Protein AF-A0AAE3QB32-F1 (afdb_monomer_lite)

Radius of gyration: 28.4 Å; chains: 1; bounding box: 78×37×65 Å

Structure (mmCIF, N/CA/C/O backbone):
data_AF-A0AAE3QB32-F1
#
_entry.id   AF-A0AAE3QB32-F1
#
loop_
_atom_site.group_PDB
_atom_site.id
_atom_site.type_symbol
_atom_site.label_atom_id
_atom_site.label_alt_id
_atom_site.label_comp_id
_atom_site.label_asym_id
_atom_site.label_entity_id
_atom_site.label_seq_id
_atom_site.pdbx_PDB_ins_code
_atom_site.Cartn_x
_atom_site.Cartn_y
_atom_site.Cartn_z
_atom_site.occupancy
_atom_site.B_iso_or_equiv
_atom_site.auth_seq_id
_atom_site.auth_comp_id
_atom_site.auth_asym_id
_atom_site.auth_atom_id
_atom_site.pdbx_PDB_model_num
ATOM 1 N N . MET A 1 1 ? -27.094 -6.695 -12.789 1.00 55.06 1 MET A N 1
ATOM 2 C CA . MET A 1 1 ? -26.856 -7.364 -11.492 1.00 55.06 1 MET A CA 1
ATOM 3 C C . MET A 1 1 ? -27.950 -6.930 -10.537 1.00 55.06 1 MET A C 1
ATOM 5 O O . MET A 1 1 ? -28.039 -5.745 -10.232 1.00 55.06 1 MET A O 1
ATOM 9 N N . THR A 1 2 ? -28.833 -7.848 -10.158 1.00 62.25 2 THR A N 1
ATOM 10 C CA . THR A 1 2 ? -29.880 -7.610 -9.157 1.00 62.25 2 THR A CA 1
ATOM 11 C C . THR A 1 2 ? -29.215 -7.320 -7.812 1.00 62.25 2 THR A C 1
ATOM 13 O O . THR A 1 2 ? -28.343 -8.067 -7.370 1.00 62.25 2 THR A O 1
ATOM 16 N N . MET A 1 3 ? -29.549 -6.189 -7.185 1.00 76.88 3 MET A N 1
ATOM 17 C CA . MET A 1 3 ? -29.020 -5.886 -5.854 1.00 76.88 3 MET A CA 1
ATOM 18 C C . MET A 1 3 ? -29.689 -6.800 -4.833 1.00 76.88 3 MET A C 1
ATOM 20 O O . MET A 1 3 ? -30.912 -6.853 -4.766 1.00 76.88 3 MET A O 1
ATOM 24 N N . ILE A 1 4 ? -28.876 -7.501 -4.047 1.00 88.94 4 ILE A N 1
ATOM 25 C CA . ILE A 1 4 ? -29.346 -8.396 -2.988 1.00 88.94 4 ILE A CA 1
ATOM 26 C C . ILE A 1 4 ? -30.065 -7.594 -1.911 1.00 88.94 4 ILE A C 1
ATOM 28 O O . ILE A 1 4 ? -29.613 -6.515 -1.503 1.00 88.94 4 ILE A O 1
ATOM 32 N N . GLU A 1 5 ? -31.187 -8.135 -1.452 1.00 90.31 5 GLU A N 1
ATOM 33 C CA . GLU A 1 5 ? -31.932 -7.546 -0.355 1.00 90.31 5 GLU A CA 1
ATOM 34 C C . GLU A 1 5 ? -31.208 -7.772 0.977 1.00 90.31 5 GLU A C 1
ATOM 36 O O . GLU A 1 5 ? -30.692 -8.860 1.235 1.00 90.31 5 GLU A O 1
ATOM 41 N N . PRO A 1 6 ? -31.133 -6.745 1.839 1.00 90.56 6 PRO A N 1
ATOM 42 C CA . PRO A 1 6 ? -30.527 -6.902 3.148 1.00 90.56 6 PRO A CA 1
ATOM 43 C C . PRO A 1 6 ? -31.387 -7.822 4.033 1.00 90.56 6 PRO A C 1
ATOM 45 O O . PRO A 1 6 ? -32.617 -7.729 3.972 1.00 90.56 6 PRO A O 1
ATOM 48 N N . PRO A 1 7 ? -30.775 -8.618 4.928 1.00 91.94 7 PRO A N 1
ATOM 49 C CA . PRO A 1 7 ? -31.505 -9.434 5.892 1.00 91.94 7 PRO A CA 1
ATOM 50 C C . PRO A 1 7 ? -32.546 -8.634 6.689 1.00 91.94 7 PRO A C 1
ATOM 52 O O . PRO A 1 7 ? -32.325 -7.478 7.077 1.00 91.94 7 PRO A O 1
ATOM 55 N N . SER A 1 8 ? -33.698 -9.256 6.954 1.00 90.12 8 SER A N 1
ATOM 56 C CA . SER A 1 8 ? -34.839 -8.610 7.618 1.00 90.12 8 SER A CA 1
ATOM 57 C C . SER A 1 8 ? -34.507 -8.127 9.032 1.00 90.12 8 SER A C 1
ATOM 59 O O . SER A 1 8 ? -35.001 -7.071 9.434 1.00 90.12 8 SER A O 1
ATOM 61 N N . ASN A 1 9 ? -33.615 -8.840 9.725 1.00 92.06 9 ASN A N 1
ATOM 62 C CA . ASN A 1 9 ? -33.177 -8.581 11.097 1.00 92.06 9 ASN A CA 1
ATOM 63 C C . ASN A 1 9 ? -32.165 -7.431 11.257 1.00 92.06 9 ASN A C 1
ATOM 65 O O . ASN A 1 9 ? -31.765 -7.141 12.380 1.00 92.06 9 ASN A O 1
ATOM 69 N N . LEU A 1 10 ? -31.750 -6.770 10.173 1.00 91.31 10 LEU A N 1
ATOM 70 C CA . LEU A 1 10 ? -30.943 -5.553 10.257 1.00 91.31 10 LEU A CA 1
ATOM 71 C C . LEU A 1 10 ? -31.820 -4.329 10.564 1.00 91.31 10 LEU A C 1
ATOM 73 O O . LEU A 1 10 ? -32.918 -4.162 10.017 1.00 91.31 10 LEU A O 1
ATOM 77 N N . SER A 1 11 ? -31.305 -3.419 11.386 1.00 94.00 11 SER A N 1
ATOM 78 C CA . SER A 1 11 ? -31.908 -2.105 11.621 1.00 94.00 11 SER A CA 1
ATOM 79 C C . SER A 1 11 ? -31.911 -1.246 10.347 1.00 94.00 11 SER A C 1
ATOM 81 O O . SER A 1 11 ? -31.245 -1.535 9.351 1.00 94.00 11 SER A O 1
ATOM 83 N N . ARG A 1 12 ? -32.668 -0.142 10.342 1.00 93.81 12 ARG A N 1
ATOM 84 C CA . ARG A 1 12 ? -32.773 0.743 9.165 1.00 93.81 12 ARG A CA 1
ATOM 85 C C . ARG A 1 12 ? -31.418 1.331 8.741 1.00 93.81 12 ARG A C 1
ATOM 87 O O . ARG A 1 12 ? -31.152 1.441 7.542 1.00 93.81 12 ARG A O 1
ATOM 94 N N . SER A 1 13 ? -30.573 1.707 9.703 1.00 92.62 13 SER A N 1
ATOM 95 C CA . SER A 1 13 ? -29.218 2.220 9.459 1.00 92.62 13 SER A CA 1
ATOM 96 C C . SER A 1 13 ? -28.302 1.127 8.905 1.00 92.62 13 SER A C 1
ATOM 98 O O . SER A 1 13 ? -27.620 1.355 7.903 1.00 92.62 13 SER A O 1
ATOM 100 N N . GLU A 1 14 ? -28.359 -0.078 9.469 1.00 92.81 14 GLU A N 1
ATOM 101 C CA . GLU A 1 14 ? -27.593 -1.235 9.000 1.00 92.81 14 GLU A CA 1
ATOM 102 C C . GLU A 1 14 ? -28.014 -1.666 7.591 1.00 92.81 14 GLU A C 1
ATOM 104 O O . GLU A 1 14 ? -27.162 -1.879 6.736 1.00 92.81 14 GLU A O 1
ATOM 109 N N . LYS A 1 15 ? -29.316 -1.685 7.276 1.00 95.25 15 LYS A N 1
ATOM 110 C CA . LYS A 1 15 ? -29.817 -1.957 5.914 1.00 95.25 15 LYS A CA 1
ATOM 111 C C . LYS A 1 15 ? -29.262 -0.962 4.891 1.00 95.25 15 LYS A C 1
ATOM 113 O O . LYS A 1 15 ? -28.924 -1.342 3.768 1.00 95.25 15 LYS A O 1
ATOM 118 N N . LYS A 1 16 ? -29.134 0.317 5.264 1.00 94.38 16 LYS A N 1
ATOM 119 C CA . LYS A 1 16 ? -28.518 1.345 4.409 1.00 94.38 16 LYS A CA 1
ATOM 120 C C . LYS A 1 16 ? -27.018 1.088 4.219 1.00 94.38 16 LYS A C 1
ATOM 122 O O . LYS A 1 16 ? -26.531 1.187 3.091 1.00 94.38 16 LYS A O 1
ATOM 127 N N . ALA A 1 17 ? -26.301 0.741 5.288 1.00 93.50 17 ALA A N 1
ATOM 128 C CA . ALA A 1 17 ? -24.881 0.398 5.230 1.00 93.50 17 ALA A CA 1
ATOM 129 C C . ALA A 1 17 ? -24.633 -0.864 4.386 1.00 93.50 17 ALA A C 1
ATOM 131 O O . ALA A 1 17 ? -23.779 -0.845 3.500 1.00 93.50 17 ALA A O 1
ATOM 132 N N . PHE A 1 18 ? -25.449 -1.903 4.567 1.00 96.12 18 PHE A N 1
ATOM 133 C CA . PHE A 1 18 ? -25.423 -3.140 3.790 1.00 96.12 18 PHE A CA 1
ATOM 134 C C . PHE A 1 18 ? -25.499 -2.851 2.292 1.00 96.12 18 PHE A C 1
ATOM 136 O O . PHE A 1 18 ? -24.602 -3.224 1.539 1.00 96.12 18 PHE A O 1
ATOM 143 N N . ARG A 1 19 ? -26.515 -2.092 1.854 1.00 95.38 19 ARG A N 1
ATOM 144 C CA . ARG A 1 19 ? -26.686 -1.721 0.438 1.00 95.38 19 ARG A CA 1
ATOM 145 C C . ARG A 1 19 ? -25.485 -0.942 -0.106 1.00 95.38 19 ARG A C 1
ATOM 147 O O . ARG A 1 19 ? -25.077 -1.153 -1.247 1.00 95.38 19 ARG A O 1
ATOM 154 N N . LYS A 1 20 ? -24.892 -0.054 0.701 1.00 94.25 20 LYS A N 1
ATOM 155 C CA . LYS A 1 20 ? -23.686 0.701 0.320 1.00 94.25 20 LYS A CA 1
ATOM 156 C C . LYS A 1 20 ? -22.483 -0.227 0.112 1.00 94.25 20 LYS A C 1
ATOM 158 O O . LYS A 1 20 ? -21.770 -0.077 -0.884 1.00 94.25 20 LYS A O 1
ATOM 163 N N . HIS A 1 21 ? -22.263 -1.178 1.017 1.00 92.81 21 HIS A N 1
ATOM 164 C CA . HIS A 1 21 ? -21.168 -2.144 0.910 1.00 92.81 21 HIS A CA 1
ATOM 165 C C . HIS A 1 21 ? -21.375 -3.116 -0.251 1.00 92.81 21 HIS A C 1
ATOM 167 O O . HIS A 1 21 ? -20.462 -3.281 -1.055 1.00 92.81 21 HIS A O 1
ATOM 173 N N . ALA A 1 22 ? -22.588 -3.642 -0.416 1.00 93.50 22 ALA A N 1
ATOM 174 C CA . ALA A 1 22 ? -22.983 -4.459 -1.559 1.00 93.50 22 ALA A CA 1
ATOM 175 C C . ALA A 1 22 ? -22.679 -3.761 -2.895 1.00 93.50 22 ALA A C 1
ATOM 177 O O . ALA A 1 22 ? -21.981 -4.314 -3.741 1.00 93.50 22 ALA A O 1
ATOM 178 N N . LYS A 1 23 ? -23.097 -2.497 -3.056 1.00 91.69 23 LYS A N 1
ATOM 179 C CA . LYS A 1 23 ? -22.790 -1.701 -4.257 1.00 91.69 23 LYS A CA 1
ATOM 180 C C . LYS A 1 23 ? -21.283 -1.516 -4.466 1.00 91.69 23 LYS A C 1
ATOM 182 O O . LYS A 1 23 ? -20.797 -1.597 -5.589 1.00 91.69 23 LYS A O 1
ATOM 187 N N . THR A 1 24 ? -20.538 -1.266 -3.391 1.00 89.50 24 THR A N 1
ATOM 188 C CA . THR A 1 24 ? -19.078 -1.075 -3.457 1.00 89.50 24 THR A CA 1
ATOM 189 C C . THR A 1 24 ? -18.357 -2.353 -3.891 1.00 89.50 24 THR A C 1
ATOM 191 O O . THR A 1 24 ? -17.414 -2.281 -4.676 1.00 89.50 24 THR A O 1
ATOM 194 N N . LEU A 1 25 ? -18.811 -3.513 -3.413 1.00 89.62 25 LEU A N 1
ATOM 195 C CA . LEU A 1 25 ? -18.262 -4.821 -3.766 1.00 89.62 25 LEU A CA 1
ATOM 196 C C . LEU A 1 25 ? -18.603 -5.215 -5.204 1.00 89.62 25 LEU A C 1
ATOM 198 O O . LEU A 1 25 ? -17.700 -5.602 -5.943 1.00 89.62 25 LEU A O 1
ATOM 202 N N . ALA A 1 26 ? -19.849 -4.997 -5.635 1.00 88.88 26 ALA A N 1
ATOM 203 C CA . ALA A 1 26 ? -20.251 -5.190 -7.028 1.00 88.88 26 ALA A CA 1
ATOM 204 C C . ALA A 1 26 ? -19.378 -4.356 -7.982 1.00 88.88 26 ALA A C 1
ATOM 206 O O . ALA A 1 26 ? -18.842 -4.874 -8.958 1.00 88.88 26 ALA A O 1
ATOM 207 N N . ASN A 1 27 ? -19.146 -3.081 -7.649 1.00 85.94 27 ASN A N 1
ATOM 208 C CA . ASN A 1 27 ? -18.262 -2.203 -8.421 1.00 85.94 27 ASN A CA 1
ATOM 209 C C . ASN A 1 27 ? -16.798 -2.672 -8.438 1.00 85.94 27 ASN A C 1
ATOM 211 O O . ASN A 1 27 ? -16.047 -2.299 -9.335 1.00 85.94 27 ASN A O 1
ATOM 215 N N . ALA A 1 28 ? -16.373 -3.452 -7.443 1.00 82.81 28 ALA A N 1
ATOM 216 C CA . ALA A 1 28 ? -15.035 -4.031 -7.377 1.00 82.81 28 ALA A CA 1
ATOM 217 C C . ALA A 1 28 ? -14.924 -5.380 -8.121 1.00 82.81 28 ALA A C 1
ATOM 219 O O . ALA A 1 28 ? -13.857 -5.999 -8.105 1.00 82.81 28 ALA A O 1
ATOM 220 N N . GLY A 1 29 ? -16.002 -5.833 -8.771 1.00 85.06 29 GLY A N 1
ATOM 221 C CA . GLY A 1 29 ? -16.063 -7.122 -9.461 1.00 85.06 29 GLY A CA 1
ATOM 222 C C . GLY A 1 29 ? -16.199 -8.314 -8.515 1.00 85.06 29 GLY A C 1
ATOM 223 O O . GLY A 1 29 ? -15.870 -9.432 -8.892 1.00 85.06 29 GLY A O 1
ATOM 224 N N . VAL A 1 30 ? -16.639 -8.083 -7.277 1.00 87.81 30 VAL A N 1
ATOM 225 C CA . VAL A 1 30 ? -16.886 -9.144 -6.299 1.00 87.81 30 VAL A CA 1
ATOM 226 C C . VAL A 1 30 ? -18.335 -9.602 -6.409 1.00 87.81 30 VAL A C 1
ATOM 228 O O . VAL A 1 30 ? -19.244 -8.770 -6.406 1.00 87.81 30 VAL A O 1
ATOM 231 N N . ASP A 1 31 ? -18.554 -10.917 -6.449 1.00 88.81 31 ASP A N 1
ATOM 232 C CA . ASP A 1 31 ? -19.899 -11.477 -6.342 1.00 88.81 31 ASP A CA 1
ATOM 233 C C . ASP A 1 31 ? -20.454 -11.220 -4.937 1.00 88.81 31 ASP A C 1
ATOM 235 O O . ASP A 1 31 ? -19.973 -11.745 -3.929 1.00 88.81 31 ASP A O 1
ATOM 239 N N . VAL A 1 32 ? -21.459 -10.352 -4.883 1.00 91.00 32 VAL A N 1
ATOM 240 C CA . VAL A 1 32 ? -22.095 -9.913 -3.644 1.00 91.00 32 VAL A CA 1
ATOM 241 C C . VAL A 1 32 ? -22.970 -11.023 -3.062 1.00 91.00 32 VAL A C 1
ATOM 243 O O . VAL A 1 32 ? -23.141 -11.072 -1.847 1.00 91.00 32 VAL A O 1
ATOM 246 N N . SER A 1 33 ? -23.498 -11.924 -3.898 1.00 90.25 33 SER A N 1
ATOM 247 C CA . SER A 1 33 ? -24.429 -12.981 -3.480 1.00 90.25 33 SER A CA 1
ATOM 248 C C . SER A 1 33 ? -23.738 -13.982 -2.564 1.00 90.25 33 SER A C 1
ATOM 250 O O . SER A 1 33 ? -24.206 -14.238 -1.458 1.00 90.25 33 SER A O 1
ATOM 252 N N . LEU A 1 34 ? -22.529 -14.392 -2.946 1.00 89.25 34 LEU A N 1
ATOM 253 C CA . LEU A 1 34 ? -21.634 -15.244 -2.164 1.00 89.25 34 LEU A CA 1
ATOM 254 C C . LEU A 1 34 ? -21.108 -14.581 -0.879 1.00 89.25 34 LEU A C 1
ATOM 256 O O . LEU A 1 34 ? -20.447 -15.234 -0.076 1.00 89.25 34 LEU A O 1
ATOM 260 N N . ARG A 1 35 ? -21.344 -13.275 -0.688 1.00 90.75 35 ARG A N 1
ATOM 261 C CA . ARG A 1 35 ? -20.848 -12.497 0.461 1.00 90.75 35 ARG A CA 1
ATOM 262 C C . ARG A 1 35 ? -21.951 -11.836 1.273 1.00 90.75 35 ARG A C 1
ATOM 264 O O . ARG A 1 35 ? -21.627 -11.044 2.154 1.00 90.75 35 ARG A O 1
ATOM 271 N N . ALA A 1 36 ? -23.220 -12.137 1.009 1.00 92.50 36 ALA A N 1
ATOM 272 C CA . ALA A 1 36 ? -24.342 -11.483 1.676 1.00 92.50 36 ALA A CA 1
ATOM 273 C C . ALA A 1 36 ? -24.238 -11.582 3.210 1.00 92.50 36 ALA A C 1
ATOM 275 O O . ALA A 1 36 ? -24.309 -10.557 3.891 1.00 92.50 36 ALA A O 1
ATOM 276 N N . ASP A 1 37 ? -23.949 -12.772 3.739 1.00 93.25 37 ASP A N 1
ATOM 277 C CA . ASP A 1 37 ? -23.803 -12.994 5.184 1.00 93.25 37 ASP A CA 1
ATOM 278 C C . ASP A 1 37 ? -22.603 -12.235 5.765 1.00 93.25 37 ASP A C 1
ATOM 280 O O . ASP A 1 37 ? -22.732 -11.521 6.758 1.00 93.25 37 ASP A O 1
ATOM 284 N N . LEU A 1 38 ? -21.458 -12.266 5.075 1.00 94.00 38 LEU A N 1
ATOM 285 C CA . LEU A 1 38 ? -20.263 -11.519 5.483 1.00 94.00 38 LEU A CA 1
ATOM 286 C C . LEU A 1 38 ? -20.502 -10.004 5.515 1.00 94.00 38 LEU A C 1
ATOM 288 O O . LEU A 1 38 ? -19.945 -9.306 6.363 1.00 94.00 38 LEU A O 1
ATOM 292 N N . ILE A 1 39 ? -21.313 -9.470 4.594 1.00 94.62 39 ILE A N 1
ATOM 293 C CA . ILE A 1 39 ? -21.666 -8.045 4.582 1.00 94.62 39 ILE A CA 1
ATOM 294 C C . ILE A 1 39 ? -22.545 -7.726 5.794 1.00 94.62 39 ILE A C 1
ATOM 296 O O . ILE A 1 39 ? -22.339 -6.693 6.432 1.00 94.62 39 ILE A O 1
ATOM 300 N N . ALA A 1 40 ? -23.503 -8.595 6.127 1.00 95.19 40 ALA A N 1
ATOM 301 C CA . ALA A 1 40 ? -24.359 -8.417 7.295 1.00 95.19 40 ALA A CA 1
ATOM 302 C C . ALA A 1 40 ? -23.546 -8.439 8.600 1.00 95.19 40 ALA A C 1
ATOM 304 O O . ALA A 1 40 ? -23.700 -7.537 9.427 1.00 95.19 40 ALA A O 1
ATOM 305 N N . ASP A 1 41 ? -22.633 -9.399 8.751 1.00 95.12 41 ASP A N 1
ATOM 306 C CA . ASP A 1 41 ? -21.767 -9.510 9.928 1.00 95.12 41 ASP A CA 1
ATOM 307 C C . ASP A 1 41 ? -20.813 -8.322 10.056 1.00 95.12 41 ASP A C 1
ATOM 309 O O . ASP A 1 41 ? -20.648 -7.763 11.142 1.00 95.12 41 ASP A O 1
ATOM 313 N N . PHE A 1 42 ? -20.241 -7.864 8.941 1.00 96.06 42 PHE A N 1
ATOM 314 C CA . PHE A 1 42 ? -19.403 -6.668 8.925 1.00 96.06 42 PHE A CA 1
ATOM 315 C C . PHE A 1 42 ? -20.168 -5.421 9.376 1.00 96.06 42 PHE A C 1
ATOM 317 O O . PHE A 1 42 ? -19.653 -4.635 10.172 1.00 96.06 42 PHE A O 1
ATOM 324 N N . VAL A 1 43 ? -21.400 -5.242 8.896 1.00 96.00 43 VAL A N 1
ATOM 325 C CA . VAL A 1 43 ? -22.243 -4.099 9.266 1.00 96.00 43 VAL A CA 1
ATOM 326 C C . VAL A 1 43 ? -22.593 -4.131 10.757 1.00 96.00 43 VAL A C 1
ATOM 328 O O . VAL A 1 43 ? -22.436 -3.112 11.428 1.00 96.00 43 VAL A O 1
ATOM 331 N N . ARG A 1 44 ? -22.975 -5.296 11.299 1.00 94.62 44 ARG A N 1
ATOM 332 C CA . ARG A 1 44 ? -23.233 -5.457 12.742 1.00 94.62 44 ARG A CA 1
ATOM 333 C C . ARG A 1 44 ? -21.986 -5.187 13.578 1.00 94.62 44 ARG A C 1
ATOM 335 O O . ARG A 1 44 ? -22.062 -4.513 14.604 1.00 94.62 44 ARG A O 1
ATOM 342 N N . SER A 1 45 ? -20.836 -5.697 13.138 1.00 94.62 45 SER A N 1
ATOM 343 C CA . SER A 1 45 ? -19.550 -5.482 13.806 1.00 94.62 45 SER A CA 1
ATOM 344 C C . SER A 1 45 ? -19.179 -3.995 13.840 1.00 94.62 45 SER A C 1
ATOM 346 O O . SER A 1 45 ? -18.762 -3.491 14.884 1.00 94.62 45 SER A O 1
ATOM 348 N N . ASP A 1 46 ? -19.403 -3.253 12.748 1.00 94.25 46 ASP A N 1
ATOM 349 C CA . ASP A 1 46 ? -19.133 -1.810 12.703 1.00 94.25 46 ASP A CA 1
ATOM 350 C C . ASP A 1 46 ? -20.085 -1.015 13.615 1.00 94.25 46 ASP A C 1
ATOM 352 O O . ASP A 1 46 ? -19.625 -0.158 14.372 1.00 94.25 46 ASP A O 1
ATOM 356 N N . SER A 1 47 ? -21.382 -1.345 13.635 1.00 93.75 47 SER A N 1
ATOM 357 C CA . SER A 1 47 ? -22.346 -0.742 14.569 1.00 93.75 47 SER A CA 1
ATOM 358 C C . SER A 1 47 ? -22.006 -1.043 16.033 1.00 93.75 47 SER A C 1
ATOM 360 O O . SER A 1 47 ? -22.008 -0.136 16.867 1.00 93.75 47 SER A O 1
ATOM 362 N N . ARG A 1 48 ? -21.620 -2.284 16.353 1.00 92.88 48 ARG A N 1
ATOM 363 C CA . ARG A 1 48 ? -21.158 -2.667 17.695 1.00 92.88 48 ARG A CA 1
ATOM 364 C C . ARG A 1 48 ? -19.894 -1.910 18.098 1.00 92.88 48 ARG A C 1
ATOM 366 O O . ARG A 1 48 ? -19.790 -1.469 19.239 1.00 92.88 48 ARG A O 1
ATOM 373 N N . LEU A 1 49 ? -18.939 -1.741 17.184 1.00 93.88 49 LEU A N 1
ATOM 374 C CA . LEU A 1 49 ? -17.707 -1.001 17.454 1.00 93.88 49 LEU A CA 1
ATOM 375 C C . LEU A 1 49 ? -17.985 0.479 17.752 1.00 93.88 49 LEU A C 1
ATOM 377 O O . LEU A 1 49 ? -17.319 1.057 18.608 1.00 93.88 49 LEU A O 1
ATOM 381 N N . GLN A 1 50 ? -18.958 1.092 17.072 1.00 92.50 50 GLN A N 1
ATOM 382 C CA . GLN A 1 50 ? -19.385 2.462 17.369 1.00 92.50 50 GLN A CA 1
ATOM 383 C C . GLN A 1 50 ? -19.980 2.564 18.778 1.00 92.50 50 GLN A C 1
ATOM 385 O O . GLN A 1 50 ? -19.506 3.383 19.564 1.00 92.50 50 GLN A O 1
ATOM 390 N N . ALA A 1 51 ? -20.900 1.665 19.140 1.00 91.88 51 ALA A N 1
ATOM 391 C CA . ALA A 1 51 ? -21.476 1.619 20.485 1.00 91.88 51 ALA A CA 1
ATOM 392 C C . ALA A 1 51 ? -20.413 1.378 21.577 1.00 91.88 51 ALA A C 1
ATOM 394 O O . ALA A 1 51 ? -20.428 2.033 22.616 1.00 91.88 51 ALA A O 1
ATOM 395 N N . LEU A 1 52 ? -19.439 0.489 21.335 1.00 92.00 52 LEU A N 1
ATOM 396 C CA . LEU A 1 52 ? -18.331 0.243 22.267 1.00 92.00 52 LEU A CA 1
ATOM 397 C C . LEU A 1 52 ? -17.435 1.473 22.447 1.00 92.00 52 LEU A C 1
ATOM 399 O O . LEU A 1 52 ? -17.012 1.754 23.563 1.00 92.00 52 LEU A O 1
ATOM 403 N N . ARG A 1 53 ? -17.174 2.233 21.378 1.00 92.31 53 ARG A N 1
ATOM 404 C CA . ARG A 1 53 ? -16.406 3.487 21.457 1.00 92.31 53 ARG A CA 1
ATOM 405 C C . ARG A 1 53 ? -17.146 4.577 22.220 1.00 92.31 53 ARG A C 1
ATOM 407 O O . ARG A 1 53 ? -16.505 5.388 22.879 1.00 92.31 53 ARG A O 1
ATOM 414 N N . GLU A 1 54 ? -18.467 4.636 22.101 1.00 92.38 54 GLU A N 1
ATOM 415 C CA . GLU A 1 54 ? -19.295 5.559 22.881 1.00 92.38 54 GLU A CA 1
ATOM 416 C C . GLU A 1 54 ? -19.311 5.159 24.358 1.00 92.38 54 GLU A C 1
ATOM 418 O O . GLU A 1 54 ? -19.063 6.003 25.217 1.00 92.38 54 GLU A O 1
ATOM 423 N N . ALA A 1 55 ? -19.471 3.866 24.651 1.00 88.31 55 ALA A N 1
ATOM 424 C CA . ALA A 1 55 ? -19.371 3.340 26.008 1.00 88.31 55 ALA A CA 1
ATOM 425 C C . ALA A 1 55 ? -17.982 3.594 26.621 1.00 88.31 55 ALA A C 1
ATOM 427 O O . ALA A 1 55 ? -17.888 4.075 27.742 1.00 88.31 55 ALA A O 1
ATOM 428 N N . GLU A 1 56 ? -16.893 3.365 25.882 1.00 89.12 56 GLU A N 1
ATOM 429 C CA . GLU A 1 56 ? -15.522 3.629 26.348 1.00 89.12 56 GLU A CA 1
ATOM 430 C C . GLU A 1 56 ? -15.281 5.109 26.691 1.00 89.12 56 GLU A C 1
ATOM 432 O O . GLU A 1 56 ? -14.470 5.410 27.568 1.00 89.12 56 GLU A O 1
ATOM 437 N N . LYS A 1 57 ? -15.985 6.037 26.029 1.00 89.69 57 LYS A N 1
ATOM 438 C CA . LYS A 1 57 ? -15.938 7.472 26.354 1.00 89.69 57 LYS A CA 1
ATOM 439 C C . LYS A 1 57 ? -16.751 7.829 27.598 1.00 89.69 57 LYS A C 1
ATOM 441 O O . LYS A 1 57 ? -16.390 8.784 28.273 1.00 89.69 57 LYS A O 1
ATOM 446 N N . ALA A 1 58 ? -17.836 7.105 27.863 1.00 86.94 58 ALA A N 1
ATOM 447 C CA . ALA A 1 58 ? -18.744 7.359 28.982 1.00 86.94 58 ALA A CA 1
ATOM 448 C C . ALA A 1 58 ? -18.299 6.698 30.301 1.00 86.94 58 ALA A C 1
ATOM 450 O O . ALA A 1 58 ? -18.860 6.989 31.352 1.00 86.94 58 ALA A O 1
ATOM 451 N N . VAL A 1 59 ? -17.326 5.785 30.248 1.00 87.06 59 VAL A N 1
ATOM 452 C CA . VAL A 1 59 ? -16.852 5.012 31.401 1.00 87.06 59 VAL A CA 1
ATOM 453 C C . VAL A 1 59 ? -15.722 5.744 32.135 1.00 87.06 59 VAL A C 1
ATOM 455 O O . VAL A 1 59 ? -14.768 6.223 31.519 1.00 87.06 59 VAL A O 1
ATOM 458 N N . GLU A 1 60 ? -15.813 5.772 33.466 1.00 81.12 60 GLU A N 1
ATOM 459 C CA . GLU A 1 60 ? -14.796 6.336 34.358 1.00 81.12 60 GLU A CA 1
ATOM 460 C C . GLU A 1 60 ? -13.413 5.666 34.184 1.00 81.12 60 GLU A C 1
ATOM 462 O O . GLU A 1 60 ? -13.324 4.478 33.849 1.00 81.12 60 GLU A O 1
ATOM 467 N N . PRO A 1 61 ? -12.297 6.374 34.454 1.00 76.19 61 PRO A N 1
ATOM 468 C CA . PRO A 1 61 ? -10.942 5.876 34.200 1.00 76.19 61 PRO A CA 1
ATOM 469 C C . PRO A 1 61 ? -10.638 4.500 34.815 1.00 76.19 61 PRO A C 1
ATOM 471 O O . PRO A 1 61 ? -9.916 3.707 34.210 1.00 76.19 61 PRO A O 1
ATOM 474 N N . ALA A 1 62 ? -11.221 4.192 35.978 1.00 73.62 62 ALA A N 1
ATOM 475 C CA . ALA A 1 62 ? -10.994 2.944 36.707 1.00 73.62 62 ALA A CA 1
ATOM 476 C C . ALA A 1 62 ? -11.571 1.692 36.009 1.00 73.62 62 ALA A C 1
ATOM 478 O O . ALA A 1 62 ? -11.022 0.602 36.156 1.00 73.62 62 ALA A O 1
ATOM 479 N N . SER A 1 63 ? -12.636 1.824 35.212 1.00 77.19 63 SER A N 1
ATOM 480 C CA . SER A 1 63 ? -13.297 0.717 34.492 1.00 77.19 63 SER A CA 1
ATOM 481 C C . SER A 1 63 ? -13.019 0.720 32.980 1.00 77.19 63 SER A C 1
ATOM 483 O O . SER A 1 63 ? -13.460 -0.170 32.245 1.00 77.19 63 SER A O 1
ATOM 485 N N . LYS A 1 64 ? -12.198 1.665 32.509 1.00 85.06 64 LYS A N 1
ATOM 486 C CA . LYS A 1 64 ? -11.857 1.869 31.094 1.00 85.06 64 LYS A CA 1
ATOM 487 C C . LYS A 1 64 ? -11.100 0.700 30.454 1.00 85.06 64 LYS A C 1
ATOM 489 O O . LYS A 1 64 ? -11.211 0.472 29.251 1.00 85.06 64 LYS A O 1
ATOM 494 N N . LEU A 1 65 ? -10.364 -0.084 31.245 1.00 86.50 65 LEU A N 1
ATOM 495 C CA . LEU A 1 65 ? -9.538 -1.188 30.743 1.00 86.50 65 LEU A CA 1
ATOM 496 C C . LEU A 1 65 ? -10.372 -2.289 30.060 1.00 86.50 65 LEU A C 1
ATOM 498 O O . LEU A 1 65 ? -9.983 -2.804 29.011 1.00 86.50 65 LEU A O 1
ATOM 502 N N . ALA A 1 66 ? -11.529 -2.640 30.630 1.00 86.25 66 ALA A N 1
ATOM 503 C CA . ALA A 1 66 ? -12.414 -3.660 30.069 1.00 86.25 66 ALA A CA 1
ATOM 504 C C . ALA A 1 66 ? -13.062 -3.184 28.758 1.00 86.25 66 ALA A C 1
ATOM 506 O O . ALA A 1 66 ? -13.062 -3.918 27.767 1.00 86.25 66 ALA A O 1
ATOM 507 N N . ALA A 1 67 ? -13.531 -1.931 28.730 1.00 85.81 67 ALA A N 1
ATOM 508 C CA . ALA A 1 67 ? -14.082 -1.307 27.529 1.00 85.81 67 ALA A CA 1
ATOM 509 C C . ALA A 1 67 ? -13.038 -1.244 26.402 1.00 85.81 67 ALA A C 1
ATOM 511 O O . ALA A 1 67 ? -13.314 -1.661 25.280 1.00 85.81 67 ALA A O 1
ATOM 512 N N . SER A 1 68 ? -11.802 -0.846 26.716 1.00 88.38 68 SER A N 1
ATOM 513 C CA . SER A 1 68 ? -10.726 -0.741 25.726 1.00 88.38 68 SER A CA 1
ATOM 514 C C . SER A 1 68 ? -10.322 -2.094 25.123 1.00 88.38 68 SER A C 1
ATOM 516 O O . SER A 1 68 ? -10.103 -2.216 23.911 1.00 88.38 68 SER A O 1
ATOM 518 N N . ARG A 1 69 ? -10.300 -3.163 25.934 1.00 91.62 69 ARG A N 1
ATOM 519 C CA . ARG A 1 69 ? -10.084 -4.540 25.446 1.00 91.62 69 ARG A CA 1
ATOM 520 C C . ARG A 1 69 ? -11.203 -4.992 24.506 1.00 91.62 69 ARG A C 1
ATOM 522 O O . ARG A 1 69 ? -10.920 -5.576 23.455 1.00 91.62 69 ARG A O 1
ATOM 529 N N . ALA A 1 70 ? -12.456 -4.689 24.845 1.00 89.88 70 ALA A N 1
ATOM 530 C CA . ALA A 1 70 ? -13.603 -4.988 23.992 1.00 89.88 70 ALA A CA 1
ATOM 531 C C . ALA A 1 70 ? -13.530 -4.223 22.657 1.00 89.88 70 ALA A C 1
ATOM 533 O O . ALA A 1 70 ? -13.674 -4.836 21.598 1.00 89.88 70 ALA A O 1
ATOM 534 N N . THR A 1 71 ? -13.212 -2.922 22.683 1.00 92.06 71 THR A N 1
ATOM 535 C CA . THR A 1 71 ? -13.010 -2.096 21.478 1.00 92.06 71 THR A CA 1
ATOM 536 C C . THR A 1 71 ? -11.882 -2.643 20.601 1.00 92.06 71 THR A C 1
ATOM 538 O O . THR A 1 71 ? -12.026 -2.732 19.379 1.00 92.06 71 THR A O 1
ATOM 541 N N . THR A 1 72 ? -10.762 -3.048 21.205 1.00 93.38 72 THR A N 1
ATOM 542 C CA . THR A 1 72 ? -9.609 -3.607 20.481 1.00 93.38 72 THR A CA 1
ATOM 543 C C . THR A 1 72 ? -9.972 -4.914 19.778 1.00 93.38 72 THR A C 1
ATOM 545 O O . THR A 1 72 ? -9.665 -5.085 18.597 1.00 93.38 72 THR A O 1
ATOM 548 N N . THR A 1 73 ? -10.690 -5.800 20.471 1.00 93.75 73 THR A N 1
ATOM 549 C CA . THR A 1 73 ? -11.140 -7.089 19.924 1.00 93.75 73 THR A CA 1
ATOM 550 C C . THR A 1 73 ? -12.120 -6.887 18.769 1.00 93.75 73 THR A C 1
ATOM 552 O O . THR A 1 73 ? -11.907 -7.419 17.680 1.00 93.75 73 THR A O 1
ATOM 555 N N . ALA A 1 74 ? -13.134 -6.036 18.956 1.00 91.25 74 ALA A N 1
ATOM 556 C CA . ALA A 1 74 ? -14.101 -5.708 17.909 1.00 91.25 74 ALA A CA 1
ATOM 557 C C . ALA A 1 74 ? -13.436 -5.031 16.692 1.00 91.25 74 ALA A C 1
ATOM 559 O O . ALA A 1 74 ? -13.795 -5.295 15.547 1.00 91.25 74 ALA A O 1
ATOM 560 N N . SER A 1 75 ? -12.416 -4.195 16.911 1.00 93.25 75 SER A N 1
ATOM 561 C CA . SER A 1 75 ? -11.630 -3.579 15.833 1.00 93.25 75 SER A CA 1
ATOM 562 C C . SER A 1 75 ? -10.844 -4.617 15.021 1.00 93.25 75 SER A C 1
ATOM 564 O O . SER A 1 75 ? -10.807 -4.538 13.789 1.00 93.25 75 SER A O 1
ATOM 566 N N . ALA A 1 76 ? -10.238 -5.605 15.687 1.00 92.69 76 ALA A N 1
ATOM 567 C CA . ALA A 1 76 ? -9.518 -6.693 15.028 1.00 92.69 76 ALA A CA 1
ATOM 568 C C . ALA A 1 76 ? -10.462 -7.579 14.200 1.00 92.69 76 ALA A C 1
ATOM 570 O O . ALA A 1 76 ? -10.179 -7.863 13.035 1.00 92.69 76 ALA A O 1
ATOM 571 N N . GLU A 1 77 ? -11.618 -7.939 14.759 1.00 93.19 77 GLU A N 1
ATOM 572 C CA . GLU A 1 77 ? -12.657 -8.692 14.054 1.00 93.19 77 GLU A CA 1
ATOM 573 C C . GLU A 1 77 ? -13.164 -7.934 12.820 1.00 93.19 77 GLU A C 1
ATOM 575 O O . GLU A 1 77 ? -13.215 -8.493 11.723 1.00 93.19 77 GLU A O 1
ATOM 580 N N . ARG A 1 78 ? -13.422 -6.626 12.953 1.00 93.38 78 ARG A N 1
ATOM 581 C CA . ARG A 1 78 ? -13.825 -5.777 11.827 1.00 93.38 78 ARG A CA 1
ATOM 582 C C . ARG A 1 78 ? -12.787 -5.775 10.702 1.00 93.38 78 ARG A C 1
ATOM 584 O O . ARG A 1 78 ? -13.156 -5.828 9.530 1.00 93.38 78 ARG A O 1
ATOM 591 N N . ARG A 1 79 ? -11.491 -5.694 11.032 1.00 91.69 79 ARG A N 1
ATOM 592 C CA . ARG A 1 79 ? -10.404 -5.753 10.033 1.00 91.69 79 ARG A CA 1
ATOM 593 C C . ARG A 1 79 ? -10.396 -7.095 9.306 1.00 91.69 79 ARG A C 1
ATOM 595 O O . ARG A 1 79 ? -10.366 -7.108 8.079 1.00 91.69 79 ARG A O 1
ATOM 602 N N . ARG A 1 80 ? -10.520 -8.201 10.044 1.00 93.19 80 ARG A N 1
ATOM 603 C CA . ARG A 1 80 ? -10.599 -9.550 9.468 1.00 93.19 80 ARG A CA 1
ATOM 604 C C . ARG A 1 80 ? -11.792 -9.696 8.518 1.00 93.19 80 ARG A C 1
ATOM 606 O O . ARG A 1 80 ? -11.627 -10.182 7.402 1.00 93.19 80 ARG A O 1
ATOM 613 N N . LEU A 1 81 ? -12.981 -9.249 8.930 1.00 92.75 81 LEU A N 1
ATOM 614 C CA . LEU A 1 81 ? -14.179 -9.274 8.082 1.00 92.75 81 LEU A CA 1
ATOM 615 C C . LEU A 1 81 ? -14.001 -8.406 6.832 1.00 92.75 81 LEU A C 1
ATOM 617 O O . LEU A 1 81 ? -14.371 -8.825 5.739 1.00 92.75 81 LEU A O 1
ATOM 621 N N . HIS A 1 82 ? -13.376 -7.234 6.963 1.00 92.38 82 HIS A N 1
ATOM 622 C CA . HIS A 1 82 ? -13.061 -6.375 5.824 1.00 92.38 82 HIS A CA 1
ATOM 623 C C . HIS A 1 82 ? -12.137 -7.073 4.814 1.00 92.38 82 HIS A C 1
ATOM 625 O O . HIS A 1 82 ? -12.400 -7.057 3.615 1.00 92.38 82 HIS A O 1
ATOM 631 N N . GLU A 1 83 ? -11.068 -7.720 5.272 1.00 90.62 83 GLU A N 1
ATOM 632 C CA . GLU A 1 83 ? -10.158 -8.460 4.391 1.00 90.62 83 GLU A CA 1
ATOM 633 C C . GLU A 1 83 ? -10.863 -9.610 3.663 1.00 90.62 83 GLU A C 1
ATOM 635 O O . GLU A 1 83 ? -10.701 -9.764 2.452 1.00 90.62 83 GLU A O 1
ATOM 640 N N . LEU A 1 84 ? -11.698 -10.381 4.369 1.00 90.38 84 LEU A N 1
ATOM 641 C CA . LEU A 1 84 ? -12.503 -11.448 3.765 1.00 90.38 84 LEU A CA 1
ATOM 642 C C . LEU A 1 84 ? -13.498 -10.895 2.736 1.00 90.38 84 LEU A C 1
ATOM 644 O O . LEU A 1 84 ? -13.626 -11.452 1.645 1.00 90.38 84 LEU A O 1
ATOM 648 N N . LEU A 1 85 ? -14.134 -9.760 3.037 1.00 90.25 85 LEU A N 1
ATOM 649 C CA . LEU A 1 85 ? -15.080 -9.091 2.146 1.00 90.25 85 LEU A CA 1
ATOM 650 C C . LEU A 1 85 ? -14.460 -8.572 0.856 1.00 90.25 85 LEU A C 1
ATOM 652 O O . LEU A 1 85 ? -15.175 -8.496 -0.138 1.00 90.25 85 LEU A O 1
ATOM 656 N N . TYR A 1 86 ? -13.172 -8.234 0.837 1.00 87.19 86 TYR A N 1
ATOM 657 C CA . TYR A 1 86 ? -12.490 -7.710 -0.354 1.00 87.19 86 TYR A CA 1
ATOM 658 C C . TYR A 1 86 ? -11.467 -8.677 -0.957 1.00 87.19 86 TYR A C 1
ATOM 660 O O . TYR A 1 86 ? -10.834 -8.354 -1.962 1.00 87.19 86 TYR A O 1
ATOM 668 N N . ARG A 1 87 ? -11.331 -9.892 -0.416 1.00 85.50 87 ARG A N 1
ATOM 669 C CA . ARG A 1 87 ? -10.476 -10.931 -1.000 1.00 85.50 87 ARG A CA 1
ATOM 670 C C . ARG A 1 87 ? -10.892 -11.196 -2.448 1.00 85.50 87 ARG A C 1
ATOM 672 O O . ARG A 1 87 ? -12.070 -11.414 -2.703 1.00 85.50 87 ARG A O 1
ATOM 679 N N . GLY A 1 88 ? -9.965 -11.161 -3.400 1.00 71.19 88 GLY A N 1
ATOM 680 C CA . GLY A 1 88 ? -10.282 -11.373 -4.820 1.00 71.19 88 GLY A CA 1
ATOM 681 C C . GLY A 1 88 ? -11.045 -10.227 -5.497 1.00 71.19 88 GLY A C 1
ATOM 682 O O . GLY A 1 88 ? -11.464 -10.381 -6.639 1.00 71.19 88 GLY A O 1
ATOM 683 N N . ALA A 1 89 ? -11.222 -9.078 -4.832 1.00 78.88 89 ALA A N 1
ATOM 684 C CA . ALA A 1 89 ? -11.682 -7.871 -5.506 1.00 78.88 89 ALA A CA 1
ATOM 685 C C . ALA A 1 89 ? -10.673 -7.481 -6.590 1.00 78.88 89 ALA A C 1
ATOM 687 O O . ALA A 1 89 ? -9.469 -7.421 -6.323 1.00 78.88 89 ALA A O 1
ATOM 688 N N . SER A 1 90 ? -11.151 -7.194 -7.803 1.00 66.38 90 SER A N 1
ATOM 689 C CA . SER A 1 90 ? -10.258 -6.705 -8.846 1.00 66.38 90 SER A CA 1
ATOM 690 C C . SER A 1 90 ? -9.674 -5.368 -8.383 1.00 66.38 90 SER A C 1
ATOM 692 O O . SER A 1 90 ? -10.400 -4.432 -8.033 1.00 66.38 90 SER A O 1
ATOM 694 N N . THR A 1 91 ? -8.347 -5.249 -8.374 1.00 62.44 91 THR A N 1
ATOM 695 C CA . THR A 1 91 ? -7.629 -3.972 -8.227 1.00 62.44 91 THR A CA 1
ATOM 696 C C . THR A 1 91 ? -7.749 -3.162 -9.521 1.00 62.44 91 THR A C 1
ATOM 698 O O . THR A 1 91 ? -6.772 -2.658 -10.086 1.00 62.44 91 THR A O 1
ATOM 701 N N . ALA A 1 92 ? -8.970 -3.079 -10.052 1.00 54.41 92 ALA A N 1
ATOM 702 C CA . ALA A 1 92 ? -9.288 -2.193 -11.143 1.00 54.41 92 ALA A CA 1
ATOM 703 C C . ALA A 1 92 ? -9.108 -0.756 -10.625 1.00 54.41 92 ALA A C 1
ATOM 705 O O . ALA A 1 92 ? -9.686 -0.401 -9.592 1.00 54.41 92 ALA A O 1
ATOM 706 N N . PRO A 1 93 ? -8.276 0.061 -11.291 1.00 54.78 93 PRO A N 1
ATOM 707 C CA . PRO A 1 93 ? -8.031 1.436 -10.881 1.00 54.78 93 PRO A CA 1
ATOM 708 C C . PRO A 1 93 ? -9.356 2.208 -10.822 1.00 54.78 93 PRO A C 1
ATOM 710 O O . PRO A 1 93 ? -10.066 2.340 -11.822 1.00 54.78 93 PRO A O 1
ATOM 713 N N . ARG A 1 94 ? -9.701 2.693 -9.628 1.00 56.53 94 ARG A N 1
ATOM 714 C CA . ARG A 1 94 ? -11.008 3.281 -9.300 1.00 56.53 94 ARG A CA 1
ATOM 715 C C . ARG A 1 94 ? -11.127 4.713 -9.801 1.00 56.53 94 ARG A C 1
ATOM 717 O O . ARG A 1 94 ? -12.228 5.195 -10.056 1.00 56.53 94 ARG A O 1
ATOM 724 N N . THR A 1 95 ? -10.000 5.396 -9.976 1.00 59.03 95 THR A N 1
ATOM 725 C CA . THR A 1 95 ? -9.960 6.791 -10.423 1.00 59.03 95 THR A CA 1
ATOM 726 C C . THR A 1 95 ? -9.350 6.923 -11.817 1.00 59.03 95 THR A C 1
ATOM 728 O O . THR A 1 95 ? -8.623 6.053 -12.297 1.00 59.03 95 THR A O 1
ATOM 731 N N . ARG A 1 96 ? -9.650 8.028 -12.514 1.00 55.53 96 ARG A N 1
ATOM 732 C CA . ARG A 1 96 ? -8.964 8.375 -13.773 1.00 55.53 96 ARG A CA 1
ATOM 733 C C . ARG A 1 96 ? -7.453 8.501 -13.548 1.00 55.53 96 ARG A C 1
ATOM 735 O O . ARG A 1 96 ? -6.691 8.023 -14.374 1.00 55.53 96 ARG A O 1
ATOM 742 N N . ALA A 1 97 ? -7.034 9.063 -12.413 1.00 55.91 97 ALA A N 1
ATOM 743 C CA . ALA A 1 97 ? -5.628 9.191 -12.039 1.00 55.91 97 ALA A CA 1
ATOM 744 C C . ALA A 1 97 ? -4.934 7.825 -11.886 1.00 55.91 97 ALA A C 1
ATOM 746 O O . ALA A 1 97 ? -3.846 7.626 -12.414 1.00 55.91 97 ALA A O 1
ATOM 747 N N . GLU A 1 98 ? -5.580 6.850 -11.242 1.00 59.03 98 GLU A N 1
ATOM 748 C CA . GLU A 1 98 ? -5.046 5.486 -11.136 1.00 59.03 98 GLU A CA 1
ATOM 749 C C . GLU A 1 98 ? -5.045 4.755 -12.482 1.00 59.03 98 GLU A C 1
ATOM 751 O O . GLU A 1 98 ? -4.114 4.005 -12.767 1.00 59.03 98 GLU A O 1
ATOM 756 N N . ARG A 1 99 ? -6.055 4.992 -13.333 1.00 58.53 99 ARG A N 1
ATOM 757 C CA . ARG A 1 99 ? -6.106 4.454 -14.703 1.00 58.53 99 ARG A CA 1
ATOM 758 C C . ARG A 1 99 ? -4.959 4.989 -15.544 1.00 58.53 99 ARG A C 1
ATOM 760 O O . ARG A 1 99 ? -4.287 4.204 -16.196 1.00 58.53 99 ARG A O 1
ATOM 767 N N . VAL A 1 100 ? -4.700 6.292 -15.465 1.00 58.97 100 VAL A N 1
ATOM 768 C CA . VAL A 1 100 ? -3.568 6.947 -16.127 1.00 58.97 100 VAL A CA 1
ATOM 769 C C . VAL A 1 100 ? -2.248 6.421 -15.567 1.00 58.97 100 VAL A C 1
ATOM 771 O O . VAL A 1 100 ? -1.385 6.042 -16.342 1.00 58.97 100 VAL A O 1
ATOM 774 N N . LYS A 1 101 ? -2.097 6.282 -14.246 1.00 57.00 101 LYS A N 1
ATOM 775 C CA . LYS A 1 101 ? -0.873 5.739 -13.632 1.00 57.00 101 LYS A CA 1
ATOM 776 C C . LYS A 1 101 ? -0.606 4.284 -14.036 1.00 57.00 101 LYS A C 1
ATOM 778 O O . LYS A 1 101 ? 0.532 3.930 -14.321 1.00 57.00 101 LYS A O 1
ATOM 783 N N . LYS A 1 102 ? -1.647 3.447 -14.086 1.00 55.31 102 LYS A N 1
ATOM 784 C CA . LYS A 1 102 ? -1.550 2.049 -14.530 1.00 55.31 102 LYS A CA 1
ATOM 785 C C . LYS A 1 102 ? -1.297 1.951 -16.036 1.00 55.31 102 LYS A C 1
ATOM 787 O O . LYS A 1 102 ? -0.506 1.113 -16.442 1.00 55.31 102 LYS A O 1
ATOM 792 N N . ALA A 1 103 ? -1.915 2.818 -16.838 1.00 55.94 103 ALA A N 1
ATOM 793 C CA . ALA A 1 103 ? -1.666 2.910 -18.273 1.00 55.94 103 ALA A CA 1
ATOM 794 C C . ALA A 1 103 ? -0.234 3.373 -18.564 1.00 55.94 103 ALA A C 1
ATOM 796 O O . ALA A 1 103 ? 0.421 2.722 -19.355 1.00 55.94 103 ALA A O 1
ATOM 797 N N . ILE A 1 104 ? 0.283 4.386 -17.855 1.00 56.56 104 ILE A N 1
ATOM 798 C CA . ILE A 1 104 ? 1.686 4.832 -17.936 1.00 56.56 104 ILE A CA 1
ATOM 799 C C . ILE A 1 104 ? 2.640 3.700 -17.538 1.00 56.56 104 ILE A C 1
ATOM 801 O O . ILE A 1 104 ? 3.644 3.478 -18.203 1.00 56.56 104 ILE A O 1
ATOM 805 N N . ALA A 1 105 ? 2.329 2.958 -16.471 1.00 55.31 105 ALA A N 1
ATOM 806 C CA . ALA A 1 105 ? 3.142 1.821 -16.043 1.00 55.31 105 ALA A CA 1
ATOM 807 C C . ALA A 1 105 ? 3.104 0.642 -17.036 1.00 55.31 105 ALA A C 1
ATOM 809 O O . ALA A 1 105 ? 4.091 -0.076 -17.144 1.00 55.31 105 ALA A O 1
ATOM 810 N N . ALA A 1 106 ? 1.991 0.449 -17.751 1.00 52.53 106 ALA A N 1
ATOM 811 C CA . ALA A 1 106 ? 1.831 -0.590 -18.768 1.00 52.53 106 ALA A CA 1
ATOM 812 C C . ALA A 1 106 ? 2.414 -0.184 -20.134 1.00 52.53 106 ALA A C 1
ATOM 814 O O . ALA A 1 106 ? 2.969 -1.026 -20.826 1.00 52.53 106 ALA A O 1
ATOM 815 N N . SER A 1 107 ? 2.341 1.098 -20.506 1.00 50.50 107 SER A N 1
ATOM 816 C CA . SER A 1 107 ? 2.990 1.654 -21.701 1.00 50.50 107 SER A CA 1
ATOM 817 C C . SER A 1 107 ? 4.495 1.853 -21.516 1.00 50.50 107 SER A C 1
ATOM 819 O O . SER A 1 107 ? 5.211 2.001 -22.494 1.00 50.50 107 SER A O 1
ATOM 821 N N . ALA A 1 108 ? 4.982 1.836 -20.272 1.00 51.91 108 ALA A N 1
ATOM 822 C CA . ALA A 1 108 ? 6.397 1.671 -19.936 1.00 51.91 108 ALA A CA 1
ATOM 823 C C . ALA A 1 108 ? 6.832 0.187 -19.922 1.00 51.91 108 ALA A C 1
ATOM 825 O O . ALA A 1 108 ? 7.862 -0.149 -19.332 1.00 51.91 108 ALA A O 1
ATOM 826 N N . GLY A 1 109 ? 6.031 -0.707 -20.514 1.00 45.09 109 GLY A N 1
ATOM 827 C CA . GLY A 1 109 ? 6.432 -2.073 -20.814 1.00 45.09 109 GLY A CA 1
ATOM 828 C C . GLY A 1 109 ? 7.576 -2.068 -21.825 1.00 45.09 109 GLY A C 1
ATOM 829 O O . GLY A 1 109 ? 7.398 -1.608 -22.945 1.00 45.09 109 GLY A O 1
ATOM 830 N N . GLU A 1 110 ? 8.728 -2.569 -21.377 1.00 48.84 110 GLU A N 1
ATOM 831 C CA . GLU A 1 110 ? 9.931 -2.888 -22.164 1.00 48.84 110 GLU A CA 1
ATOM 832 C C . GLU A 1 110 ? 10.771 -1.725 -22.703 1.00 48.84 110 GLU A C 1
ATOM 834 O O . GLU A 1 110 ? 11.514 -1.884 -23.663 1.00 48.84 110 GLU A O 1
ATOM 839 N N . ILE A 1 111 ? 10.806 -0.590 -22.005 1.00 53.50 111 ILE A N 1
ATOM 840 C CA . ILE A 1 111 ? 12.112 0.074 -21.910 1.00 53.50 111 ILE A CA 1
ATOM 841 C C . ILE A 1 111 ? 12.902 -0.736 -20.885 1.00 53.50 111 ILE A C 1
ATOM 843 O O . ILE A 1 111 ? 12.485 -0.797 -19.721 1.00 53.50 111 ILE A O 1
ATOM 847 N N . ASP A 1 112 ? 13.996 -1.383 -21.299 1.00 65.00 112 ASP A N 1
ATOM 848 C CA . ASP A 1 112 ? 14.916 -2.009 -20.355 1.00 65.00 112 ASP A CA 1
ATOM 849 C C . ASP A 1 112 ? 15.353 -0.922 -19.370 1.00 65.00 112 ASP A C 1
ATOM 851 O O . ASP A 1 112 ? 16.083 0.015 -19.700 1.00 65.00 112 ASP A O 1
ATOM 855 N N . LYS A 1 113 ? 14.821 -0.993 -18.146 1.00 72.50 113 LYS A N 1
ATOM 856 C CA . LYS A 1 113 ? 15.088 0.002 -17.102 1.00 72.50 113 LYS A CA 1
ATOM 857 C C . LYS A 1 113 ? 16.585 0.106 -16.844 1.00 72.50 113 LYS A C 1
ATOM 859 O O . LYS A 1 113 ? 17.045 1.165 -16.432 1.00 72.50 113 LYS A O 1
ATOM 864 N N . THR A 1 114 ? 17.318 -0.972 -17.101 1.00 78.19 114 THR A N 1
ATOM 865 C CA . THR A 1 114 ? 18.772 -1.029 -17.029 1.00 78.19 114 THR A CA 1
ATOM 866 C C . THR A 1 114 ? 19.395 -0.118 -18.085 1.00 78.19 114 THR A C 1
ATOM 868 O O . THR A 1 114 ? 20.175 0.762 -17.729 1.00 78.19 114 THR A O 1
ATOM 871 N N . GLU A 1 115 ? 18.979 -0.239 -19.348 1.00 83.38 115 GLU A N 1
ATOM 872 C CA . GLU A 1 115 ? 19.461 0.594 -20.458 1.00 83.38 115 GLU A CA 1
ATOM 873 C C . GLU A 1 115 ? 19.095 2.073 -20.271 1.00 83.38 115 GLU A C 1
ATOM 875 O O . GLU A 1 115 ? 19.954 2.949 -20.382 1.00 83.38 115 GLU A O 1
ATOM 880 N N . ALA A 1 116 ? 17.846 2.366 -19.898 1.00 86.50 116 ALA A N 1
ATOM 881 C CA . ALA A 1 116 ? 17.420 3.736 -19.625 1.00 86.50 116 ALA A CA 1
ATOM 882 C C . ALA A 1 116 ? 18.200 4.360 -18.461 1.00 86.50 116 ALA A C 1
ATOM 884 O O . ALA A 1 116 ? 18.604 5.521 -18.535 1.00 86.50 116 ALA A O 1
ATOM 885 N N . HIS A 1 117 ? 18.425 3.612 -17.375 1.00 89.44 117 HIS A N 1
ATOM 886 C CA . HIS A 1 117 ? 19.205 4.108 -16.245 1.00 89.44 117 HIS A CA 1
ATOM 887 C C . HIS A 1 117 ? 20.668 4.348 -16.631 1.00 89.44 117 HIS A C 1
ATOM 889 O O . HIS A 1 117 ? 21.212 5.383 -16.257 1.00 89.44 117 HIS A O 1
ATOM 895 N N . GLU A 1 118 ? 21.297 3.460 -17.402 1.00 87.69 118 GLU A N 1
ATOM 896 C CA . GLU A 1 118 ? 22.671 3.671 -17.875 1.00 87.69 118 GLU A CA 1
ATOM 897 C C . GLU A 1 118 ? 22.784 4.874 -18.817 1.00 87.69 118 GLU A C 1
ATOM 899 O O . GLU A 1 118 ? 23.674 5.705 -18.637 1.00 87.69 118 GLU A O 1
ATOM 904 N N . ALA A 1 119 ? 21.839 5.053 -19.744 1.00 89.50 119 ALA A N 1
ATOM 905 C CA . ALA A 1 119 ? 21.815 6.216 -20.630 1.00 89.50 119 ALA A CA 1
ATOM 906 C C . ALA A 1 119 ? 21.689 7.538 -19.853 1.00 89.50 119 ALA A C 1
ATOM 908 O O . ALA A 1 119 ? 22.364 8.521 -20.166 1.00 89.50 119 ALA A O 1
ATOM 909 N N . TRP A 1 120 ? 20.863 7.560 -18.801 1.00 92.19 120 TRP A N 1
ATOM 910 C CA . TRP A 1 120 ? 20.763 8.710 -17.903 1.00 92.19 120 TRP A CA 1
ATOM 911 C C . TRP A 1 120 ? 22.028 8.914 -17.057 1.00 92.19 120 TRP A C 1
ATOM 913 O O . TRP A 1 120 ? 22.456 10.056 -16.884 1.00 92.19 120 TRP A O 1
ATOM 923 N N . ARG A 1 121 ? 22.668 7.843 -16.567 1.00 89.69 121 ARG A N 1
ATOM 924 C CA . ARG A 1 121 ? 23.939 7.939 -15.826 1.00 89.69 121 ARG A CA 1
ATOM 925 C C . ARG A 1 121 ? 25.064 8.486 -16.690 1.00 89.69 121 ARG A C 1
ATOM 927 O O . ARG A 1 121 ? 25.869 9.269 -16.203 1.00 89.69 121 ARG A O 1
ATOM 934 N N . ASP A 1 122 ? 25.101 8.127 -17.966 1.00 89.12 122 ASP A N 1
ATOM 935 C CA . ASP A 1 122 ? 26.125 8.589 -18.901 1.00 89.12 122 ASP A CA 1
ATOM 936 C C . ASP A 1 122 ? 26.111 10.098 -19.113 1.00 89.12 122 ASP A C 1
ATOM 938 O O . ASP A 1 122 ? 27.173 10.722 -19.162 1.00 89.12 122 ASP A O 1
ATOM 942 N N . VAL A 1 123 ? 24.922 10.697 -19.185 1.00 90.75 123 VAL A N 1
ATOM 943 C CA . VAL A 1 123 ? 24.793 12.151 -19.333 1.00 90.75 123 VAL A CA 1
ATOM 944 C C . VAL A 1 123 ? 24.913 12.891 -17.999 1.00 90.75 123 VAL A C 1
ATOM 946 O O . VAL A 1 123 ? 25.443 14.000 -17.957 1.00 90.75 123 VAL A O 1
ATOM 949 N N . PHE A 1 124 ? 24.470 12.295 -16.890 1.00 88.81 124 PHE A N 1
ATOM 950 C CA . PHE A 1 124 ? 24.474 12.958 -15.583 1.00 88.81 124 PHE A CA 1
ATOM 951 C C . PHE A 1 124 ? 25.833 12.857 -14.873 1.00 88.81 124 PHE A C 1
ATOM 953 O O . PHE A 1 124 ? 26.340 13.841 -14.337 1.00 88.81 124 PHE A O 1
ATOM 960 N N . TRP A 1 125 ? 26.468 11.687 -14.947 1.00 87.06 125 TRP A N 1
ATOM 961 C CA . TRP A 1 125 ? 27.710 11.338 -14.252 1.00 87.06 125 TRP A CA 1
ATOM 962 C C . TRP A 1 125 ? 28.907 11.214 -15.198 1.00 87.06 125 TRP A C 1
ATOM 964 O O . TRP A 1 125 ? 29.827 10.431 -14.963 1.00 87.06 125 TRP A O 1
ATOM 974 N N . TRP A 1 126 ? 28.938 12.026 -16.256 1.00 83.44 126 TRP A N 1
ATOM 975 C CA . TRP A 1 126 ? 30.031 12.011 -17.230 1.00 83.44 126 TRP A CA 1
ATOM 976 C C . TRP A 1 126 ? 31.408 12.278 -16.600 1.00 83.44 126 TRP A C 1
ATOM 978 O O . TRP A 1 126 ? 32.376 11.615 -16.961 1.00 83.44 126 TRP A O 1
ATOM 988 N N . ARG A 1 127 ? 31.502 13.198 -15.622 1.00 77.75 127 ARG A N 1
ATOM 989 C CA . ARG A 1 127 ? 32.773 13.531 -14.946 1.00 77.75 127 ARG A CA 1
ATOM 990 C C . ARG A 1 127 ? 33.319 12.371 -14.110 1.00 77.75 127 ARG A C 1
ATOM 992 O O . ARG A 1 127 ? 34.449 11.972 -14.385 1.00 77.75 127 ARG A O 1
ATOM 999 N N . PRO A 1 128 ? 32.568 11.800 -13.142 1.00 75.44 128 PRO A N 1
ATOM 1000 C CA . PRO A 1 128 ? 33.071 10.664 -12.367 1.00 75.44 128 PRO A CA 1
ATOM 1001 C C . PRO A 1 128 ? 33.410 9.446 -13.229 1.00 75.44 128 PRO A C 1
ATOM 1003 O O . PRO A 1 128 ? 34.346 8.719 -12.918 1.00 75.44 128 PRO A O 1
ATOM 1006 N N . ARG A 1 129 ? 32.688 9.243 -14.341 1.00 72.69 129 ARG A N 1
ATOM 1007 C CA . ARG A 1 129 ? 32.914 8.121 -15.267 1.00 72.69 129 ARG A CA 1
ATOM 1008 C C . ARG A 1 129 ? 34.031 8.367 -16.290 1.00 72.69 129 ARG A C 1
ATOM 1010 O O . ARG A 1 129 ? 34.221 7.537 -17.173 1.00 72.69 129 ARG A O 1
ATOM 1017 N N . GLY A 1 130 ? 34.733 9.504 -16.229 1.00 79.00 130 GLY A N 1
ATOM 1018 C CA . GLY A 1 130 ? 35.790 9.848 -17.189 1.00 79.00 130 GLY A CA 1
ATOM 1019 C C . GLY A 1 130 ? 35.304 9.974 -18.639 1.00 79.00 130 GLY A C 1
ATOM 1020 O O . GLY A 1 130 ? 36.099 9.855 -19.569 1.00 79.00 130 GLY A O 1
ATOM 1021 N N . LYS A 1 131 ? 34.000 10.189 -18.846 1.00 79.25 131 LYS A N 1
ATOM 1022 C CA . LYS A 1 131 ? 33.390 10.356 -20.167 1.00 79.25 131 LYS A CA 1
ATOM 1023 C C . LYS A 1 131 ? 33.545 11.805 -20.641 1.00 79.25 131 LYS A C 1
ATOM 1025 O O . LYS A 1 131 ? 33.666 12.713 -19.817 1.00 79.25 131 LYS A O 1
ATOM 1030 N N . PRO A 1 132 ? 33.544 12.061 -21.959 1.00 86.88 132 PRO A N 1
ATOM 1031 C CA . PRO A 1 132 ? 33.508 13.426 -22.473 1.00 86.88 132 PRO A CA 1
ATOM 1032 C C . PRO A 1 132 ? 32.246 14.158 -21.999 1.00 86.88 132 PRO A C 1
ATOM 1034 O O . PRO A 1 132 ? 31.214 13.542 -21.727 1.00 86.88 132 PRO A O 1
ATOM 1037 N N . LYS A 1 133 ? 32.324 15.492 -21.916 1.00 90.88 133 LYS A N 1
ATOM 1038 C CA . LYS A 1 133 ? 31.173 16.328 -21.559 1.00 90.88 133 LYS A CA 1
ATOM 1039 C C . LYS A 1 133 ? 30.036 16.104 -22.574 1.00 90.88 133 LYS A C 1
ATOM 1041 O O . LYS A 1 133 ? 30.269 16.340 -23.758 1.00 90.88 133 LYS A O 1
ATOM 1046 N N . PRO A 1 134 ? 28.822 15.728 -22.134 1.00 92.44 134 PRO A N 1
ATOM 1047 C CA . PRO A 1 134 ? 27.689 15.516 -23.023 1.00 92.44 134 PRO A CA 1
ATOM 1048 C C . PRO A 1 134 ? 27.316 16.797 -23.761 1.00 92.44 134 PRO A C 1
ATOM 1050 O O . PRO A 1 134 ? 27.295 17.889 -23.178 1.00 92.44 134 PRO A O 1
ATOM 1053 N N . THR A 1 135 ? 26.996 16.654 -25.040 1.00 94.81 135 THR A N 1
ATOM 1054 C CA . THR A 1 135 ? 26.489 17.736 -25.886 1.00 94.81 135 THR A CA 1
ATOM 1055 C C . THR A 1 135 ? 24.986 17.939 -25.674 1.00 94.81 135 THR A C 1
ATOM 1057 O O . THR A 1 135 ? 24.309 17.093 -25.090 1.00 94.81 135 THR A O 1
ATOM 1060 N N . ALA A 1 136 ? 24.424 19.050 -26.168 1.00 92.38 136 ALA A N 1
ATOM 1061 C CA . ALA A 1 136 ? 22.972 19.269 -26.140 1.00 92.38 136 ALA A CA 1
ATOM 1062 C C . ALA A 1 136 ? 22.198 18.144 -26.858 1.00 92.38 136 ALA A C 1
ATOM 1064 O O . ALA A 1 136 ? 21.155 17.712 -26.374 1.00 92.38 136 ALA A O 1
ATOM 1065 N N . GLN A 1 137 ? 22.761 17.607 -27.945 1.00 92.06 137 GLN A N 1
ATOM 1066 C CA . GLN A 1 137 ? 22.178 16.495 -28.699 1.00 92.06 137 GLN A CA 1
ATOM 1067 C C . GLN A 1 137 ? 22.141 15.194 -27.887 1.00 92.06 137 GLN A C 1
ATOM 1069 O O . GLN A 1 137 ? 21.168 14.449 -27.976 1.00 92.06 137 GLN A O 1
ATOM 1074 N N . ASP A 1 138 ? 23.151 14.927 -27.049 1.00 90.69 138 ASP A N 1
ATOM 1075 C CA . ASP A 1 138 ? 23.140 13.756 -26.162 1.00 90.69 138 ASP A CA 1
ATOM 1076 C C . ASP A 1 138 ? 21.990 13.834 -25.150 1.00 90.69 138 ASP A C 1
ATOM 1078 O O . ASP A 1 138 ? 21.292 12.845 -24.923 1.00 90.69 138 ASP A O 1
ATOM 1082 N N . TRP A 1 139 ? 21.748 15.023 -24.587 1.00 89.69 139 TRP A N 1
ATOM 1083 C CA . TRP A 1 139 ? 20.625 15.267 -23.678 1.00 89.69 139 TRP A CA 1
ATOM 1084 C C . TRP A 1 139 ? 19.269 15.132 -24.371 1.00 89.69 139 TRP A C 1
ATOM 1086 O O . TRP A 1 139 ? 18.352 14.540 -23.803 1.00 89.69 139 TRP A O 1
ATOM 1096 N N . GLU A 1 140 ? 19.128 15.671 -25.582 1.00 90.75 140 GLU A N 1
ATOM 1097 C CA . GLU A 1 140 ? 17.899 15.558 -26.373 1.00 90.75 140 GLU A CA 1
ATOM 1098 C C . GLU A 1 140 ? 17.603 14.107 -26.745 1.00 90.75 140 GLU A C 1
ATOM 1100 O O . GLU A 1 140 ? 16.481 13.649 -26.535 1.00 90.75 140 GLU A O 1
ATOM 1105 N N . ARG A 1 141 ? 18.613 13.352 -27.193 1.00 91.25 141 ARG A N 1
ATOM 1106 C CA . ARG A 1 141 ? 18.481 11.922 -27.503 1.00 91.25 141 ARG A CA 1
ATOM 1107 C C . ARG A 1 141 ? 18.018 11.124 -26.285 1.00 91.25 141 ARG A C 1
ATOM 1109 O O . ARG A 1 141 ? 17.081 10.337 -26.391 1.00 91.25 141 ARG A O 1
ATOM 1116 N N . VAL A 1 142 ? 18.644 11.333 -25.124 1.00 90.94 142 VAL A N 1
ATOM 1117 C CA . VAL A 1 142 ? 18.266 10.629 -23.887 1.00 90.94 142 VAL A CA 1
ATOM 1118 C C . VAL A 1 142 ? 16.850 11.005 -23.447 1.00 90.94 142 VAL A C 1
ATOM 1120 O O . VAL A 1 142 ? 16.092 10.123 -23.066 1.00 90.94 142 VAL A O 1
ATOM 1123 N N . ARG A 1 143 ? 16.434 12.272 -23.563 1.00 90.75 143 ARG A N 1
ATOM 1124 C CA . ARG A 1 143 ? 15.054 12.689 -23.241 1.00 90.75 143 ARG A CA 1
ATOM 1125 C C . ARG A 1 143 ? 14.018 12.174 -24.238 1.00 90.75 143 ARG A C 1
ATOM 1127 O O . ARG A 1 143 ? 12.898 11.888 -23.831 1.00 90.75 143 ARG A O 1
ATOM 1134 N N . ALA A 1 144 ? 14.371 12.068 -25.516 1.00 88.19 144 ALA A N 1
ATOM 1135 C CA . ALA A 1 144 ? 13.482 11.537 -26.543 1.00 88.19 144 ALA A CA 1
ATOM 1136 C C . ALA A 1 144 ? 13.233 10.035 -26.341 1.00 88.19 144 ALA A C 1
ATOM 1138 O O . ALA A 1 144 ? 12.088 9.592 -26.392 1.00 88.19 144 ALA A O 1
ATOM 1139 N N . ASN A 1 145 ? 14.292 9.273 -26.046 1.00 84.50 145 ASN A N 1
ATOM 1140 C CA . ASN A 1 145 ? 14.212 7.822 -25.866 1.00 84.50 145 ASN A CA 1
ATOM 1141 C C . ASN A 1 145 ? 13.732 7.429 -24.457 1.00 84.50 145 ASN A C 1
ATOM 1143 O O . ASN A 1 145 ? 13.011 6.449 -24.291 1.00 84.50 145 ASN A O 1
ATOM 1147 N N . TYR A 1 146 ? 14.106 8.211 -23.440 1.00 89.50 146 TYR A N 1
ATOM 1148 C CA . TYR A 1 146 ? 13.881 7.919 -22.022 1.00 89.50 146 TYR A CA 1
ATOM 1149 C C . TYR A 1 146 ? 13.321 9.150 -21.288 1.00 89.50 146 TYR A C 1
ATOM 1151 O O . TYR A 1 146 ? 13.999 9.722 -20.436 1.00 89.50 146 TYR A O 1
ATOM 1159 N N . PRO A 1 147 ? 12.074 9.573 -21.558 1.00 82.50 147 PRO A N 1
ATOM 1160 C CA . PRO A 1 147 ? 11.551 10.880 -21.141 1.00 82.50 147 PRO A CA 1
ATOM 1161 C C . PRO A 1 147 ? 11.481 11.111 -19.628 1.00 82.50 147 PRO A C 1
ATOM 1163 O O . PRO A 1 147 ? 11.448 12.259 -19.189 1.00 82.50 147 PRO A O 1
ATOM 1166 N N . ASN A 1 148 ? 11.478 10.046 -18.822 1.00 83.00 148 ASN A N 1
ATOM 1167 C CA . ASN A 1 148 ? 11.414 10.136 -17.368 1.00 83.00 148 ASN A CA 1
ATOM 1168 C C . ASN A 1 148 ? 12.630 9.450 -16.733 1.00 83.00 148 ASN A C 1
ATOM 1170 O O . ASN A 1 148 ? 12.628 8.218 -16.629 1.00 83.00 148 ASN A O 1
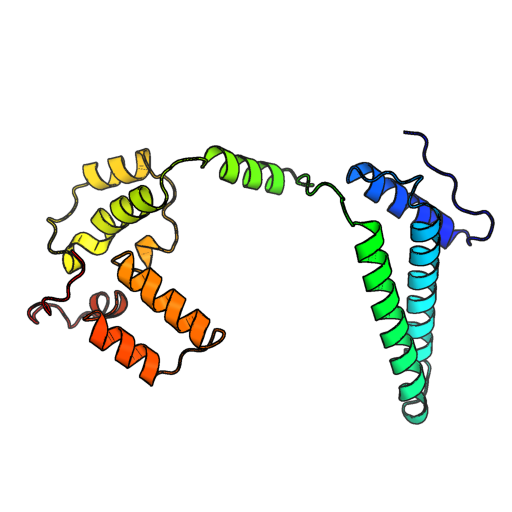ATOM 1174 N N . PRO A 1 149 ? 13.643 10.203 -16.263 1.00 81.19 149 PRO A N 1
ATOM 1175 C CA . PRO A 1 149 ? 14.672 9.613 -15.427 1.00 81.19 149 PRO A CA 1
ATOM 1176 C C . PRO A 1 149 ? 14.028 9.146 -14.124 1.00 81.19 149 PRO A C 1
ATOM 1178 O O . PRO A 1 149 ? 13.375 9.917 -13.416 1.00 81.19 149 PRO A O 1
ATOM 1181 N N . GLY A 1 150 ? 14.222 7.875 -13.782 1.00 81.56 150 GLY A N 1
ATOM 1182 C CA . GLY A 1 150 ? 14.010 7.444 -12.407 1.00 81.56 150 GLY A CA 1
ATOM 1183 C C . GLY A 1 150 ? 14.938 8.217 -11.464 1.00 81.56 150 GLY A C 1
ATOM 1184 O O . GLY A 1 150 ? 15.963 8.754 -11.878 1.00 81.56 150 GLY A O 1
ATOM 1185 N N . MET A 1 151 ? 14.631 8.224 -10.167 1.00 81.94 151 MET A N 1
ATOM 1186 C CA . MET A 1 151 ? 15.553 8.800 -9.177 1.00 81.94 151 MET A CA 1
ATOM 1187 C C . MET A 1 151 ? 16.893 8.061 -9.138 1.00 81.94 151 MET A C 1
ATOM 1189 O O . MET A 1 151 ? 17.914 8.653 -8.816 1.00 81.94 151 MET A O 1
ATOM 1193 N N . ALA A 1 152 ? 16.896 6.774 -9.484 1.00 85.62 152 ALA A N 1
ATOM 1194 C CA . ALA A 1 152 ? 18.073 5.932 -9.382 1.00 85.62 152 ALA A CA 1
ATOM 1195 C C . ALA A 1 152 ? 19.300 6.437 -10.163 1.00 85.62 152 ALA A C 1
ATOM 1197 O O . ALA A 1 152 ? 20.332 6.658 -9.534 1.00 85.62 152 ALA A O 1
ATOM 1198 N N . PRO A 1 153 ? 19.220 6.690 -11.481 1.00 86.44 153 PRO A N 1
ATOM 1199 C CA . PRO A 1 153 ? 20.354 7.219 -12.240 1.00 86.44 153 PRO A CA 1
ATOM 1200 C C . PRO A 1 153 ? 20.779 8.639 -11.835 1.00 86.44 153 PRO A C 1
ATOM 1202 O O . PRO A 1 153 ? 21.880 9.053 -12.177 1.00 86.44 153 PRO A O 1
ATOM 1205 N N . LEU A 1 154 ? 19.939 9.387 -11.110 1.00 85.62 154 LEU A N 1
ATOM 1206 C CA . LEU A 1 154 ? 20.259 10.735 -10.617 1.00 85.62 154 LEU A CA 1
ATOM 1207 C C . LEU A 1 154 ? 20.947 10.732 -9.248 1.00 85.62 154 LEU A C 1
ATOM 1209 O O . LEU A 1 154 ? 21.513 11.746 -8.855 1.00 85.62 154 LEU A O 1
ATOM 1213 N N . VAL A 1 155 ? 20.846 9.629 -8.505 1.00 84.19 155 VAL A N 1
ATOM 1214 C CA . VAL A 1 155 ? 21.404 9.485 -7.152 1.00 84.19 155 VAL A CA 1
ATOM 1215 C C . VAL A 1 155 ? 22.653 8.616 -7.171 1.00 84.19 155 VAL A C 1
ATOM 1217 O O . VAL A 1 155 ? 23.609 8.932 -6.472 1.00 84.19 155 VAL A O 1
ATOM 1220 N N . TRP A 1 156 ? 22.645 7.547 -7.971 1.00 84.44 156 TRP A N 1
ATOM 1221 C CA . TRP A 1 156 ? 23.737 6.582 -8.051 1.00 84.44 156 TRP A CA 1
ATOM 1222 C C . TRP A 1 156 ? 24.423 6.652 -9.409 1.00 84.44 156 TRP A C 1
ATOM 1224 O O . TRP A 1 156 ? 23.762 6.585 -10.454 1.00 84.44 156 TRP A O 1
ATOM 1234 N N . TRP A 1 157 ? 25.750 6.763 -9.395 1.00 83.94 157 TRP A N 1
ATOM 1235 C CA . TRP A 1 157 ? 26.545 6.962 -10.609 1.00 83.94 157 TRP A CA 1
ATOM 1236 C C . TRP A 1 157 ? 26.760 5.672 -11.408 1.00 83.94 157 TRP A C 1
ATOM 1238 O O . TRP A 1 157 ? 27.014 5.742 -12.610 1.00 83.94 157 TRP A O 1
ATOM 1248 N N . CYS A 1 158 ? 26.573 4.505 -10.783 1.00 84.62 158 CYS A N 1
ATOM 1249 C CA . CYS A 1 158 ? 26.576 3.195 -11.436 1.00 84.62 158 CYS A CA 1
ATOM 1250 C C . CYS A 1 158 ? 25.529 2.242 -10.823 1.00 84.62 158 CYS A C 1
ATOM 1252 O O . CYS A 1 158 ? 24.988 2.479 -9.738 1.00 84.62 158 CYS A O 1
ATOM 1254 N N . ALA A 1 159 ? 25.225 1.147 -11.527 1.00 84.50 159 ALA A N 1
ATOM 1255 C CA . ALA A 1 159 ? 24.300 0.118 -11.042 1.00 84.50 159 ALA A CA 1
ATOM 1256 C C . ALA A 1 159 ? 24.835 -0.645 -9.814 1.00 84.50 159 ALA A C 1
ATOM 1258 O O . ALA A 1 159 ? 24.057 -1.046 -8.946 1.00 84.50 159 ALA A O 1
ATOM 1259 N N . GLU A 1 160 ? 26.153 -0.832 -9.722 1.00 85.00 160 GLU A N 1
ATOM 1260 C CA . GLU A 1 160 ? 26.796 -1.546 -8.614 1.00 85.00 160 GLU A CA 1
ATOM 1261 C C . GLU A 1 160 ? 26.646 -0.798 -7.288 1.00 85.00 160 GLU A C 1
ATOM 1263 O O . GLU A 1 160 ? 26.329 -1.405 -6.264 1.00 85.00 160 GLU A O 1
ATOM 1268 N N . GLU A 1 161 ? 26.807 0.526 -7.307 1.00 84.69 161 GLU A N 1
ATOM 1269 C CA . GLU A 1 161 ? 26.603 1.383 -6.141 1.00 84.69 161 GLU A CA 1
ATOM 1270 C C . GLU A 1 161 ? 25.144 1.349 -5.678 1.00 84.69 161 GLU A C 1
ATOM 1272 O O . GLU A 1 161 ? 24.874 1.166 -4.487 1.00 84.69 161 GLU A O 1
ATOM 1277 N N . GLU A 1 162 ? 24.195 1.436 -6.615 1.00 89.12 162 GLU A N 1
ATOM 1278 C CA . GLU A 1 162 ? 22.768 1.288 -6.323 1.00 89.12 162 GLU A CA 1
ATOM 1279 C C . GLU A 1 162 ? 22.472 -0.071 -5.663 1.00 89.12 162 GLU A C 1
ATOM 1281 O O . GLU A 1 162 ? 21.778 -0.137 -4.642 1.00 89.12 162 GLU A O 1
ATOM 1286 N N . ALA A 1 163 ? 22.998 -1.161 -6.229 1.00 87.50 163 ALA A N 1
ATOM 1287 C CA . ALA A 1 163 ? 22.795 -2.512 -5.717 1.00 87.50 163 ALA A CA 1
ATOM 1288 C C . ALA A 1 163 ? 23.406 -2.687 -4.321 1.00 87.50 163 ALA A C 1
ATOM 1290 O O . ALA A 1 163 ? 22.769 -3.246 -3.423 1.00 87.50 163 ALA A O 1
ATOM 1291 N N . ALA A 1 164 ? 24.613 -2.167 -4.112 1.00 87.25 164 ALA A N 1
ATOM 1292 C CA . ALA A 1 164 ? 25.314 -2.244 -2.844 1.00 87.25 164 ALA A CA 1
ATOM 1293 C C . ALA A 1 164 ? 24.620 -1.433 -1.739 1.00 87.25 164 ALA A C 1
ATOM 1295 O O . ALA A 1 164 ? 24.451 -1.938 -0.628 1.00 87.25 164 ALA A O 1
ATOM 1296 N N . TRP A 1 165 ? 24.151 -0.219 -2.049 1.00 89.00 165 TRP A N 1
ATOM 1297 C CA . TRP A 1 165 ? 23.372 0.597 -1.117 1.00 89.00 165 TRP A CA 1
ATOM 1298 C C . TRP A 1 165 ? 22.057 -0.087 -0.735 1.00 89.00 165 TRP A C 1
ATOM 1300 O O . TRP A 1 165 ? 21.738 -0.219 0.446 1.00 89.00 165 TRP A O 1
ATOM 1310 N N . LYS A 1 166 ? 21.306 -0.593 -1.722 1.00 88.81 166 LYS A N 1
ATOM 1311 C CA . LYS A 1 166 ? 20.060 -1.335 -1.471 1.00 88.81 166 LYS A CA 1
ATOM 1312 C C . LYS A 1 166 ? 20.296 -2.589 -0.631 1.00 88.81 166 LYS A C 1
ATOM 1314 O O . LYS A 1 166 ? 19.499 -2.876 0.262 1.00 88.81 166 LYS A O 1
ATOM 1319 N N . GLY A 1 167 ? 21.382 -3.316 -0.894 1.00 89.62 167 GLY A N 1
ATOM 1320 C CA . GLY A 1 167 ? 21.799 -4.471 -0.102 1.00 89.62 167 GLY A CA 1
ATOM 1321 C C . GLY A 1 167 ? 22.076 -4.101 1.354 1.00 89.62 167 GLY A C 1
ATOM 1322 O O . GLY A 1 167 ? 21.560 -4.757 2.258 1.00 89.62 167 GLY A O 1
ATOM 1323 N N . LEU A 1 168 ? 22.806 -3.007 1.580 1.00 91.12 168 LEU A N 1
ATOM 1324 C CA . LEU A 1 168 ? 23.107 -2.497 2.915 1.00 91.12 168 LEU A CA 1
ATOM 1325 C C . LEU A 1 168 ? 21.838 -2.075 3.674 1.00 91.12 168 LEU A C 1
ATOM 1327 O O . LEU A 1 168 ? 21.631 -2.514 4.801 1.00 91.12 168 LEU A O 1
ATOM 1331 N N . VAL A 1 169 ? 20.964 -1.279 3.049 1.00 90.81 169 VAL A N 1
ATOM 1332 C CA . VAL A 1 169 ? 19.688 -0.836 3.645 1.00 90.81 169 VAL A CA 1
ATOM 1333 C C . VAL A 1 169 ? 18.800 -2.030 4.002 1.00 90.81 169 VAL A C 1
ATOM 1335 O O . VAL A 1 169 ? 18.152 -2.039 5.047 1.00 90.81 169 VAL A O 1
ATOM 1338 N N . LYS A 1 170 ? 18.777 -3.062 3.152 1.00 92.00 170 LYS A N 1
ATOM 1339 C CA . LYS A 1 170 ? 18.036 -4.296 3.430 1.00 92.00 170 LYS A CA 1
ATOM 1340 C C . LYS A 1 170 ? 18.630 -5.057 4.618 1.00 92.00 170 LYS A C 1
ATOM 1342 O O . LYS A 1 170 ? 17.874 -5.498 5.476 1.00 92.00 170 LYS A O 1
ATOM 1347 N N . ALA A 1 171 ? 19.955 -5.196 4.682 1.00 89.94 171 ALA A N 1
ATOM 1348 C CA . ALA A 1 171 ? 20.642 -5.883 5.778 1.00 89.94 171 ALA A CA 1
ATOM 1349 C C . ALA A 1 171 ? 20.479 -5.164 7.130 1.00 89.94 171 ALA A C 1
ATOM 1351 O O . ALA A 1 171 ? 20.488 -5.810 8.174 1.00 89.94 171 ALA A O 1
ATOM 1352 N N . SER A 1 172 ? 20.286 -3.844 7.115 1.00 87.44 172 SER A N 1
ATOM 1353 C CA . SER A 1 172 ? 20.123 -3.015 8.311 1.00 87.44 172 SER A CA 1
ATOM 1354 C C . SER A 1 172 ? 18.666 -2.726 8.696 1.00 87.44 172 SER A C 1
ATOM 1356 O O . SER A 1 172 ? 18.414 -1.845 9.519 1.00 87.44 172 SER A O 1
ATOM 1358 N N . ASN A 1 173 ? 17.690 -3.424 8.099 1.00 91.00 173 ASN A N 1
ATOM 1359 C CA . ASN A 1 173 ? 16.256 -3.164 8.295 1.00 91.00 173 ASN A CA 1
ATOM 1360 C C . ASN A 1 173 ? 15.870 -1.683 8.096 1.00 91.00 173 ASN A C 1
ATOM 1362 O O . ASN A 1 173 ? 15.001 -1.155 8.788 1.00 91.00 173 ASN A O 1
ATOM 1366 N N . GLY A 1 174 ? 16.521 -1.004 7.150 1.00 89.44 174 GLY A N 1
ATOM 1367 C CA . GLY A 1 174 ? 16.253 0.391 6.809 1.00 89.44 174 GLY A CA 1
ATOM 1368 C C . GLY A 1 174 ? 17.188 1.416 7.453 1.00 89.44 174 GLY A C 1
ATOM 1369 O O . GLY A 1 174 ? 17.220 2.546 6.977 1.00 89.44 174 GLY A O 1
ATOM 1370 N N . ASN A 1 175 ? 17.975 1.041 8.469 1.00 91.19 175 ASN A N 1
ATOM 1371 C CA . ASN A 1 175 ? 18.790 1.976 9.255 1.00 91.19 175 ASN A CA 1
ATOM 1372 C C . ASN A 1 175 ? 20.275 1.576 9.261 1.00 91.19 175 ASN A C 1
ATOM 1374 O O . ASN A 1 175 ? 20.761 1.011 10.243 1.00 91.19 175 ASN A O 1
ATOM 1378 N N . PRO A 1 176 ? 21.022 1.823 8.168 1.00 91.62 176 PRO A N 1
ATOM 1379 C CA . PRO A 1 176 ? 22.446 1.508 8.126 1.00 91.62 176 PRO A CA 1
ATOM 1380 C C . PRO A 1 176 ? 23.234 2.377 9.113 1.00 91.62 176 PRO A C 1
ATOM 1382 O O . PRO A 1 176 ? 23.001 3.581 9.222 1.00 91.62 176 PRO A O 1
ATOM 1385 N N . THR A 1 177 ? 24.179 1.769 9.835 1.00 93.62 177 THR A N 1
ATOM 1386 C CA . THR A 1 177 ? 25.075 2.506 10.733 1.00 93.62 177 THR A CA 1
ATOM 1387 C C . THR A 1 177 ? 26.061 3.347 9.930 1.00 93.62 177 THR A C 1
ATOM 1389 O O . THR A 1 177 ? 26.400 3.018 8.791 1.00 93.62 177 THR A O 1
ATOM 1392 N N . ARG A 1 178 ? 26.566 4.425 10.539 1.00 90.62 178 ARG A N 1
ATOM 1393 C CA . ARG A 1 178 ? 27.587 5.282 9.923 1.00 90.62 178 ARG A CA 1
ATOM 1394 C C . ARG A 1 178 ? 28.819 4.481 9.489 1.00 90.62 178 ARG A C 1
ATOM 1396 O O . ARG A 1 178 ? 29.279 4.652 8.368 1.00 90.62 178 ARG A O 1
ATOM 1403 N N . GLU A 1 179 ? 29.287 3.571 10.338 1.00 91.62 179 GLU A N 1
ATOM 1404 C CA . GLU A 1 179 ? 30.425 2.689 10.048 1.00 91.62 179 GLU A CA 1
ATOM 1405 C C . GLU A 1 179 ? 30.179 1.817 8.812 1.00 91.62 179 GLU A C 1
ATOM 1407 O O . GLU A 1 179 ? 31.044 1.703 7.948 1.00 91.62 179 GLU A O 1
ATOM 1412 N N . ALA A 1 180 ? 28.978 1.246 8.671 1.00 89.88 180 ALA A N 1
ATOM 1413 C CA . ALA A 1 180 ? 28.640 0.423 7.514 1.00 89.88 180 ALA A CA 1
ATOM 1414 C C . ALA A 1 180 ? 28.539 1.248 6.219 1.00 89.88 180 ALA A C 1
ATOM 1416 O O . ALA A 1 180 ? 28.906 0.768 5.145 1.00 89.88 180 ALA A O 1
ATOM 1417 N N . VAL A 1 181 ? 28.081 2.501 6.315 1.00 87.25 181 VAL A N 1
ATOM 1418 C CA . VAL A 1 181 ? 28.073 3.449 5.191 1.00 87.25 181 VAL A CA 1
ATOM 1419 C C . VAL A 1 181 ? 29.498 3.841 4.790 1.00 87.25 181 VAL A C 1
ATOM 1421 O O . VAL A 1 181 ? 29.814 3.842 3.602 1.00 87.25 181 VAL A O 1
ATOM 1424 N N . GLU A 1 182 ? 30.373 4.135 5.753 1.00 86.31 182 GLU A N 1
ATOM 1425 C CA . GLU A 1 182 ? 31.782 4.468 5.500 1.00 86.31 182 GLU A CA 1
ATOM 1426 C C . GLU A 1 182 ? 32.549 3.275 4.906 1.00 86.31 182 GLU A C 1
ATOM 1428 O O . GLU A 1 182 ? 33.291 3.444 3.938 1.00 86.31 182 GLU A O 1
ATOM 1433 N N . ALA A 1 183 ? 32.300 2.054 5.391 1.00 87.00 183 ALA A N 1
ATOM 1434 C CA . ALA A 1 183 ? 32.865 0.832 4.821 1.00 87.00 183 ALA A CA 1
ATOM 1435 C C . ALA A 1 183 ? 32.400 0.601 3.374 1.00 87.00 183 ALA A C 1
ATOM 1437 O O . ALA A 1 183 ? 33.198 0.246 2.502 1.00 87.00 183 ALA A O 1
ATOM 1438 N N . LEU A 1 184 ? 31.115 0.844 3.093 1.00 85.38 184 LEU A N 1
ATOM 1439 C CA . LEU A 1 184 ? 30.576 0.745 1.740 1.00 85.38 184 LEU A CA 1
ATOM 1440 C C . LEU A 1 184 ? 31.211 1.780 0.800 1.00 85.38 184 LEU A C 1
ATOM 1442 O O . LEU A 1 184 ? 31.589 1.443 -0.323 1.00 85.38 184 LEU A O 1
ATOM 1446 N N . ARG A 1 185 ? 31.382 3.014 1.282 1.00 81.56 185 ARG A N 1
ATOM 1447 C CA . ARG A 1 185 ? 32.038 4.109 0.560 1.00 81.56 185 ARG A CA 1
ATOM 1448 C C . ARG A 1 185 ? 33.490 3.781 0.222 1.00 81.56 185 ARG A C 1
ATOM 1450 O O . ARG A 1 185 ? 33.905 3.984 -0.916 1.00 81.56 185 ARG A O 1
ATOM 1457 N N . ALA A 1 186 ? 34.239 3.231 1.179 1.00 81.88 186 ALA A N 1
ATOM 1458 C CA . ALA A 1 186 ? 35.616 2.789 0.969 1.00 81.88 186 ALA A CA 1
ATOM 1459 C C . ALA A 1 186 ? 35.709 1.671 -0.081 1.00 81.88 186 ALA A C 1
ATOM 1461 O O . ALA A 1 186 ? 36.628 1.668 -0.895 1.00 81.88 186 ALA A O 1
ATOM 1462 N N . ARG A 1 187 ? 34.732 0.754 -0.105 1.00 80.88 187 ARG A N 1
ATOM 1463 C CA . ARG A 1 187 ? 34.683 -0.354 -1.069 1.00 80.88 187 ARG A CA 1
ATOM 1464 C C . ARG A 1 187 ? 34.406 0.104 -2.504 1.00 80.88 187 ARG A C 1
ATOM 1466 O O . ARG A 1 187 ? 34.977 -0.462 -3.427 1.00 80.88 187 ARG A O 1
ATOM 1473 N N . ILE A 1 188 ? 33.516 1.079 -2.691 1.00 76.88 188 ILE A N 1
ATOM 1474 C CA . ILE A 1 188 ? 33.085 1.550 -4.025 1.00 76.88 188 ILE A CA 1
ATOM 1475 C C . ILE A 1 188 ? 33.976 2.690 -4.551 1.00 76.88 188 ILE A C 1
ATOM 1477 O O . ILE A 1 188 ? 33.965 2.996 -5.738 1.00 76.88 188 ILE A O 1
ATOM 1481 N N . GLY A 1 189 ? 34.808 3.288 -3.694 1.00 70.88 189 GLY A N 1
ATOM 1482 C CA . GLY A 1 189 ? 35.706 4.378 -4.083 1.00 70.88 189 GLY A CA 1
ATOM 1483 C C . GLY A 1 189 ? 35.061 5.766 -4.029 1.00 70.88 189 GLY A C 1
ATOM 1484 O O . GLY A 1 189 ? 35.549 6.685 -4.682 1.00 70.88 189 GLY A O 1
ATOM 1485 N N . GLY A 1 190 ? 33.996 5.930 -3.236 1.00 66.94 190 GLY A N 1
ATOM 1486 C CA . GLY A 1 190 ? 33.272 7.193 -3.049 1.00 66.94 190 GLY A CA 1
ATOM 1487 C C . GLY A 1 190 ? 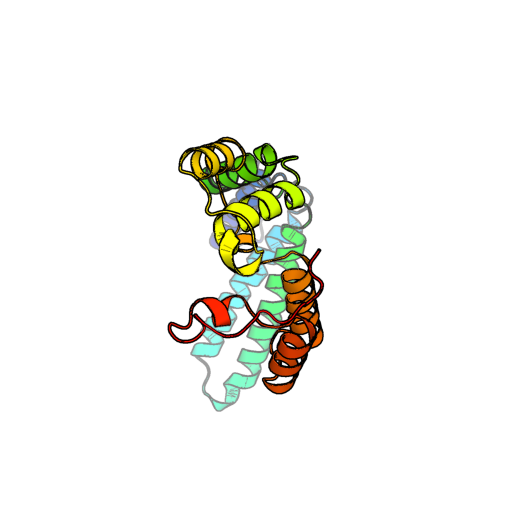31.795 7.118 -3.443 1.00 66.94 190 GLY A C 1
ATOM 1488 O O . GLY A 1 190 ? 31.381 6.216 -4.168 1.00 66.94 190 GLY A O 1
ATOM 1489 N N . PHE A 1 191 ? 31.000 8.067 -2.942 1.00 67.38 191 PHE A N 1
ATOM 1490 C CA . PHE A 1 191 ? 29.598 8.253 -3.334 1.00 67.38 191 PHE A CA 1
ATOM 1491 C C . PHE A 1 191 ? 29.453 9.425 -4.307 1.00 67.38 191 PHE A C 1
ATOM 1493 O O . PHE A 1 191 ? 30.236 10.375 -4.289 1.00 67.38 191 PHE A O 1
ATOM 1500 N N . ALA A 1 192 ? 28.363 9.427 -5.073 1.00 63.50 192 ALA A N 1
ATOM 1501 C CA . ALA A 1 192 ? 27.905 10.580 -5.853 1.00 63.50 192 ALA A CA 1
ATOM 1502 C C . ALA A 1 192 ? 27.902 11.918 -5.070 1.00 63.50 192 ALA A C 1
ATOM 1504 O O . ALA A 1 192 ? 28.211 12.972 -5.628 1.00 63.50 192 ALA A O 1
ATOM 1505 N N . SER A 1 193 ? 27.610 11.889 -3.763 1.00 63.06 193 SER A N 1
ATOM 1506 C CA . SER A 1 193 ? 27.621 13.070 -2.883 1.00 63.06 193 SER A CA 1
ATOM 1507 C C . SER A 1 193 ? 28.993 13.730 -2.742 1.00 63.06 193 SER A C 1
ATOM 1509 O O . SER A 1 193 ? 29.078 14.928 -2.484 1.00 63.06 193 SER A O 1
ATOM 1511 N N . ASP A 1 194 ? 30.064 12.965 -2.926 1.00 64.69 194 ASP A N 1
ATOM 1512 C CA . ASP A 1 194 ? 31.439 13.427 -2.727 1.00 64.69 194 ASP A CA 1
ATOM 1513 C C . ASP A 1 194 ? 31.896 14.321 -3.883 1.00 64.69 194 ASP A C 1
ATOM 1515 O O . ASP A 1 194 ? 32.726 15.209 -3.710 1.00 64.69 194 ASP A O 1
ATOM 1519 N N . TRP A 1 195 ? 31.280 14.125 -5.049 1.00 58.59 195 TRP A N 1
AT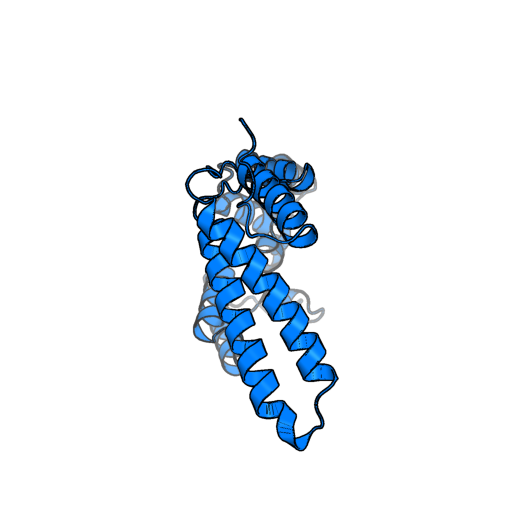OM 1520 C CA . TRP A 1 195 ? 31.489 14.898 -6.270 1.00 58.59 195 TRP A CA 1
ATOM 1521 C C . TRP A 1 195 ? 30.746 16.232 -6.288 1.00 58.59 195 TRP A C 1
ATOM 1523 O O . TRP A 1 195 ? 31.113 17.133 -7.041 1.00 58.59 195 TRP A O 1
ATOM 1533 N N . LEU A 1 196 ? 29.697 16.364 -5.474 1.00 57.06 196 LEU A N 1
ATOM 1534 C CA . LEU A 1 196 ? 28.943 17.608 -5.316 1.00 57.06 196 LEU A CA 1
ATOM 1535 C C . LEU A 1 196 ? 29.612 18.564 -4.312 1.00 57.06 196 LEU A C 1
ATOM 1537 O O . LEU A 1 196 ? 29.182 19.710 -4.180 1.00 57.06 196 LEU A O 1
ATOM 1541 N N . ALA A 1 197 ? 30.675 18.122 -3.628 1.00 57.22 197 ALA A N 1
ATOM 1542 C CA . ALA A 1 197 ? 31.476 18.963 -2.750 1.00 57.22 197 ALA A CA 1
ATOM 1543 C C . ALA A 1 197 ? 32.426 19.866 -3.576 1.00 57.22 197 ALA A C 1
ATOM 1545 O O . ALA A 1 197 ? 33.211 19.354 -4.378 1.00 57.22 197 ALA A O 1
ATOM 1546 N N . PRO A 1 198 ? 32.431 21.199 -3.369 1.00 49.44 198 PRO A N 1
ATOM 1547 C CA . PRO A 1 198 ? 33.223 22.144 -4.171 1.00 49.44 198 PRO A CA 1
ATOM 1548 C C . PRO A 1 198 ? 34.749 21.930 -4.159 1.00 49.44 198 PRO A C 1
ATOM 1550 O O . PRO A 1 198 ? 35.448 22.488 -5.000 1.00 49.44 198 PRO A O 1
ATOM 1553 N N . SER A 1 199 ? 35.286 21.161 -3.208 1.00 51.34 199 SER A N 1
ATOM 1554 C CA . SER A 1 199 ? 36.727 21.034 -2.947 1.00 51.34 199 SER A CA 1
ATOM 1555 C C . SER A 1 199 ? 37.423 19.856 -3.642 1.00 51.34 199 SER A C 1
ATOM 1557 O O . SER A 1 199 ? 38.650 19.794 -3.626 1.00 51.34 199 SER A O 1
ATOM 1559 N N . ALA A 1 200 ? 36.695 18.936 -4.284 1.00 52.53 200 ALA A N 1
ATOM 1560 C CA . ALA A 1 200 ? 37.261 17.699 -4.845 1.00 52.53 200 ALA A CA 1
ATOM 1561 C C . ALA A 1 200 ? 37.936 17.855 -6.231 1.00 52.53 200 ALA A C 1
ATOM 1563 O O . ALA A 1 200 ? 38.240 16.869 -6.896 1.00 52.53 200 ALA A O 1
ATOM 1564 N N . VAL A 1 201 ? 38.181 19.086 -6.694 1.00 49.41 201 VAL A N 1
ATOM 1565 C CA . VAL A 1 201 ? 38.535 19.391 -8.096 1.00 49.41 201 VAL A CA 1
ATOM 1566 C C . VAL A 1 201 ? 39.921 18.874 -8.539 1.00 49.41 201 VAL A C 1
ATOM 1568 O O . VAL A 1 201 ? 40.170 18.833 -9.738 1.00 49.41 201 VAL A O 1
ATOM 1571 N N . ASN A 1 202 ? 40.809 18.424 -7.639 1.00 48.38 202 ASN A N 1
ATOM 1572 C CA . ASN A 1 202 ? 42.209 18.120 -7.999 1.00 48.38 202 ASN A CA 1
ATOM 1573 C C . ASN A 1 202 ? 42.805 16.794 -7.491 1.00 48.38 202 ASN A C 1
ATOM 1575 O O . ASN A 1 202 ? 43.979 16.527 -7.744 1.00 48.38 202 ASN A O 1
ATOM 1579 N N . SER A 1 203 ? 42.055 15.942 -6.794 1.00 48.50 203 SER A N 1
A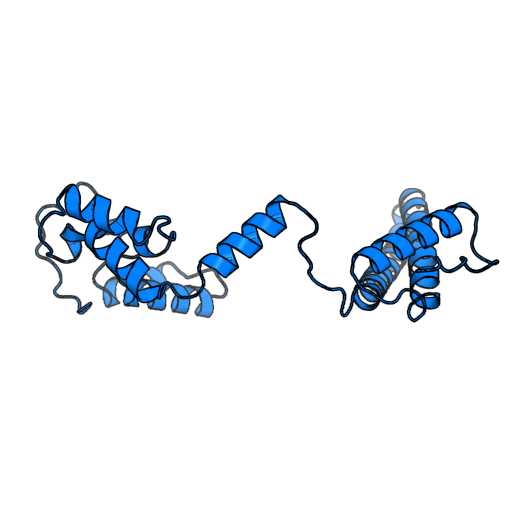TOM 1580 C CA . SER A 1 203 ? 42.578 14.640 -6.358 1.00 48.50 203 SER A CA 1
ATOM 1581 C C . SER A 1 203 ? 42.331 13.574 -7.425 1.00 48.50 203 SER A C 1
ATOM 1583 O O . SER A 1 203 ? 41.185 13.319 -7.793 1.00 48.50 203 SER A O 1
ATOM 1585 N N . GLN A 1 204 ? 43.410 12.956 -7.914 1.00 51.81 204 GLN A N 1
ATOM 1586 C CA . GLN A 1 204 ? 43.382 11.805 -8.818 1.00 51.81 204 GLN A CA 1
ATOM 1587 C C . GLN A 1 204 ? 42.358 10.758 -8.359 1.00 51.81 204 GLN A C 1
ATOM 1589 O O . GLN A 1 204 ? 42.333 10.359 -7.195 1.00 51.81 204 GLN A O 1
ATOM 1594 N N . LEU A 1 205 ? 41.526 10.330 -9.308 1.00 49.41 205 LEU A N 1
ATOM 1595 C CA . LEU A 1 205 ? 40.488 9.322 -9.134 1.00 49.41 205 LEU A CA 1
ATOM 1596 C C . LEU A 1 205 ? 41.05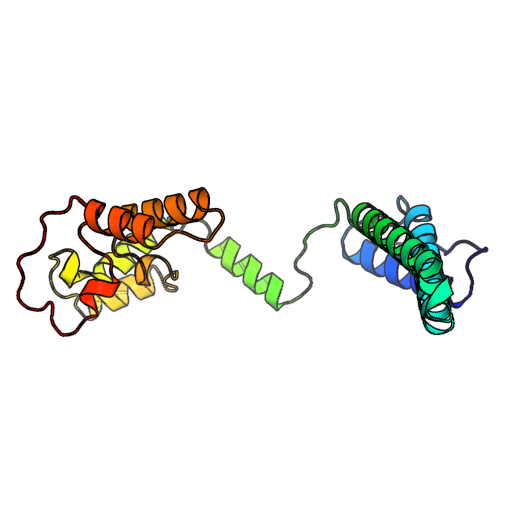2 8.049 -8.477 1.00 49.41 205 LEU A C 1
ATOM 1598 O O . LEU A 1 205 ? 42.024 7.490 -9.003 1.00 49.41 205 LEU A O 1
ATOM 1602 N N . PRO A 1 206 ? 40.439 7.519 -7.400 1.00 49.12 206 PRO A N 1
ATOM 1603 C CA . PRO A 1 206 ? 40.634 6.119 -7.073 1.00 49.12 206 PRO A CA 1
ATOM 1604 C C . PRO A 1 206 ? 40.153 5.305 -8.278 1.00 49.12 206 PRO A C 1
ATOM 1606 O O . PRO A 1 206 ? 39.047 5.506 -8.777 1.00 49.12 206 PRO A O 1
ATOM 1609 N N . LYS A 1 207 ? 41.005 4.404 -8.771 1.00 51.53 207 LYS A N 1
ATOM 1610 C CA . LYS A 1 207 ? 40.705 3.461 -9.860 1.00 51.53 207 LYS A CA 1
ATOM 1611 C C . LYS A 1 207 ? 39.722 2.380 -9.377 1.00 51.53 207 LYS A C 1
ATOM 1613 O O . LYS A 1 207 ? 40.033 1.194 -9.422 1.00 51.53 207 LYS A O 1
ATOM 1618 N N . GLY A 1 208 ? 38.586 2.795 -8.822 1.00 53.50 208 GLY A N 1
ATOM 1619 C CA . GLY A 1 208 ? 37.509 1.914 -8.397 1.00 53.50 208 GLY A CA 1
ATOM 1620 C C . GLY A 1 208 ? 36.850 1.291 -9.620 1.00 53.50 208 GLY A C 1
ATOM 1621 O O . GLY A 1 208 ? 36.514 1.984 -10.579 1.00 53.50 208 GLY A O 1
ATOM 1622 N N . SER A 1 209 ? 36.728 -0.031 -9.597 1.00 52.66 209 SER A N 1
ATOM 1623 C CA . SER A 1 209 ? 36.150 -0.852 -10.652 1.00 52.66 209 SER A CA 1
ATOM 1624 C C . SER A 1 209 ? 34.632 -0.692 -10.677 1.00 52.66 209 SER A C 1
ATOM 1626 O O . SER A 1 209 ? 33.929 -1.429 -9.999 1.00 52.66 209 SER A O 1
ATOM 1628 N N . CYS A 1 210 ? 34.151 0.268 -11.457 1.00 53.34 210 CYS A N 1
ATOM 1629 C CA . CYS A 1 210 ? 32.801 0.252 -12.014 1.00 53.34 210 CYS A CA 1
ATOM 1630 C C . CYS A 1 210 ? 32.950 0.387 -13.536 1.00 53.34 210 CYS A C 1
ATOM 1632 O O . CYS A 1 210 ? 32.707 1.457 -14.101 1.00 53.34 210 CYS A O 1
ATOM 1634 N N . LEU A 1 211 ? 33.471 -0.669 -14.168 1.00 48.19 211 LEU A N 1
ATOM 1635 C CA . LEU A 1 211 ? 33.547 -0.829 -15.623 1.00 48.19 211 LEU A CA 1
ATOM 1636 C C . LEU A 1 211 ? 32.606 -1.949 -16.048 1.00 48.19 211 LEU A C 1
ATOM 1638 O O . LEU A 1 211 ? 32.768 -3.060 -15.499 1.00 48.19 211 LEU A O 1
#

Foldseek 3Di:
DDQDQADPPDDPVLSVQLSVLSVVQVVLVHDVVVCRVLSSVLSVLVVVLVVLVVVLVVDDPVPNVVSVVVNVVSVVVNVVSVCVSCPPRHVPPPDPVSVVVVVVVVVPPDPPLQVLLLLLLCQQVVPLVVHPHDDPVSVVVSCVSNVDHDVDSVFFSAPVLVVLVVVQCVVVVNDHDPVRVVVSQVLQQHGPVVVVDPPPPDDDGDPGDPD

Sequence (211 aa):
MTMIEPPSNLSRSEKKAFRKHAKTLANAGVDVSLRADLIADFVRSDSRLQALREAEKAVEPASKLAASRATTTASAERRRLHELLYRGASTAPRTRAERVKKAIAASAGEIDKTEAHEAWRDVFWWRPRGKPKPTAQDWERVRANYPNPGMAPLVWWCAEEEAAWKGLVKASNGNPTREAVEALRARIGGFASDWLAPSAVNSQLPKGSCL

Organism: NCBI:txid2927786

pLDDT: mean 81.11, std 14.69, range [45.09, 96.12]

Secondary structure (DSSP, 8-state):
-PPPPPPTTS-HHHHHHHHHHHHHHHHTT--SGGGHHHHHHHHHHHHHHHHHHHHHHHS-TTTHHHHHHHHHHHHHHHHHHHHHHHTT------SHHHHHHHHHHHHTTTS-HHHHHHHHHHHHST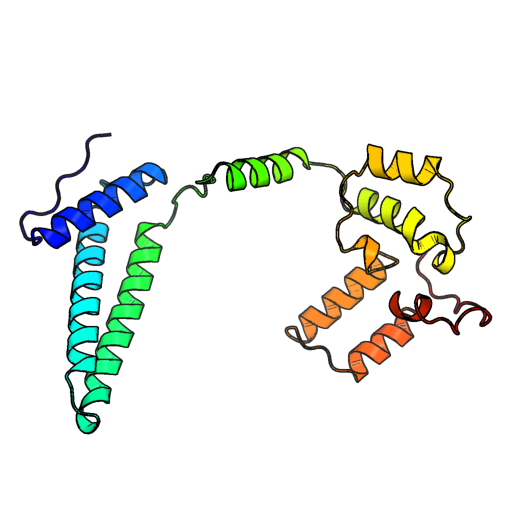TTTTPPPPPHHHHHHHHHH--S--HHHHH-SSHHHHHHHHHHHHHTTT---HHHHHHHHHHHT--HHHHTSTT-TTS--------